Protein AF-B4FHN6-F1 (afdb_monomer)

Structure (mmCIF, N/CA/C/O backbone):
data_AF-B4FHN6-F1
#
_entry.id   AF-B4FHN6-F1
#
loop_
_atom_site.group_PDB
_atom_site.id
_atom_site.type_symbol
_atom_site.label_atom_id
_atom_site.label_alt_id
_atom_site.label_comp_id
_atom_site.label_asym_id
_atom_site.label_entity_id
_atom_site.label_seq_id
_atom_site.pdbx_PDB_ins_code
_atom_site.Cartn_x
_atom_site.Cartn_y
_atom_site.Cartn_z
_atom_site.occupancy
_atom_site.B_iso_or_equiv
_atom_site.auth_seq_id
_atom_site.auth_comp_id
_atom_site.auth_asym_id
_atom_site.auth_atom_id
_atom_site.pdbx_PDB_model_num
ATOM 1 N N . MET A 1 1 ? -21.287 20.450 -13.100 1.00 32.84 1 MET A N 1
ATOM 2 C CA . MET A 1 1 ? -20.877 21.674 -12.382 1.00 32.84 1 MET A CA 1
ATOM 3 C C . MET A 1 1 ? -19.508 21.439 -11.775 1.00 32.84 1 MET A C 1
ATOM 5 O O . MET A 1 1 ? -19.204 20.313 -11.415 1.00 32.84 1 MET A O 1
ATOM 9 N N . ALA A 1 2 ? -18.690 22.483 -11.789 1.00 30.19 2 ALA A N 1
ATOM 10 C CA . ALA A 1 2 ? -17.252 22.486 -11.576 1.00 30.19 2 ALA A CA 1
ATOM 11 C C . ALA A 1 2 ? -16.793 22.116 -10.156 1.00 30.19 2 ALA A C 1
ATOM 13 O O . ALA A 1 2 ? -17.399 22.548 -9.184 1.00 30.19 2 ALA A O 1
ATOM 14 N N . ALA A 1 3 ? -15.642 21.448 -10.079 1.00 34.94 3 ALA A N 1
ATOM 15 C CA . ALA A 1 3 ? -14.578 21.750 -9.122 1.00 34.94 3 ALA A CA 1
ATOM 16 C C . ALA A 1 3 ? -13.271 21.152 -9.669 1.00 34.94 3 ALA A C 1
ATOM 18 O O . ALA A 1 3 ? -12.817 20.097 -9.243 1.00 34.94 3 ALA A O 1
ATOM 19 N N . GLY A 1 4 ? -12.698 21.803 -10.687 1.00 32.47 4 GLY A N 1
ATOM 20 C CA . GLY A 1 4 ? -11.343 21.488 -11.126 1.00 32.47 4 GLY A CA 1
ATOM 21 C C . GLY A 1 4 ? -10.376 21.824 -9.997 1.00 32.47 4 GLY A C 1
ATOM 22 O O . GLY A 1 4 ? -10.197 22.997 -9.668 1.00 32.47 4 GLY A O 1
ATOM 23 N N . PHE A 1 5 ? -9.772 20.805 -9.390 1.00 41.78 5 PHE A N 1
ATOM 24 C CA . PHE A 1 5 ? -8.628 20.996 -8.510 1.00 41.78 5 PHE A CA 1
ATOM 25 C C . PHE A 1 5 ? -7.471 21.521 -9.363 1.00 41.78 5 PHE A C 1
ATOM 27 O O . PHE A 1 5 ? -6.938 20.817 -10.221 1.00 41.78 5 PHE A O 1
ATOM 34 N N . GLY A 1 6 ? -7.133 22.796 -9.163 1.00 37.59 6 GLY A N 1
ATOM 35 C CA . GLY A 1 6 ? -5.996 23.444 -9.805 1.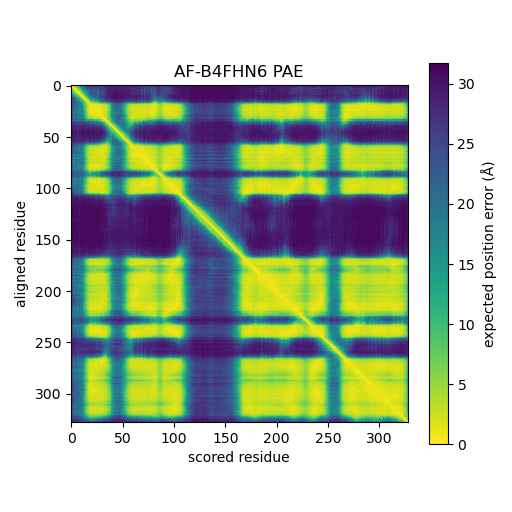00 37.59 6 GLY A CA 1
ATOM 36 C C . GLY A 1 6 ? -4.675 22.701 -9.551 1.00 37.59 6 GLY A C 1
ATOM 37 O O . GLY A 1 6 ? -4.590 21.845 -8.664 1.00 37.59 6 GLY A O 1
ATOM 38 N N . PRO A 1 7 ? -3.624 23.016 -10.325 1.00 36.78 7 PRO A N 1
ATOM 39 C CA . PRO A 1 7 ? -2.344 22.328 -10.231 1.00 36.78 7 PRO A CA 1
ATOM 40 C C . PRO A 1 7 ? -1.776 22.460 -8.811 1.00 36.78 7 PRO A C 1
ATOM 42 O O . PRO A 1 7 ? -1.518 23.562 -8.332 1.00 36.78 7 PRO A O 1
ATOM 45 N N . ARG A 1 8 ? -1.553 21.317 -8.147 1.00 53.47 8 ARG A N 1
ATOM 46 C CA . ARG A 1 8 ? -1.003 21.174 -6.781 1.00 53.47 8 ARG A CA 1
ATOM 47 C C . ARG A 1 8 ? 0.468 21.621 -6.631 1.00 53.47 8 ARG A C 1
ATOM 49 O O . ARG A 1 8 ? 1.145 21.208 -5.697 1.00 53.47 8 ARG A O 1
ATOM 56 N N . PHE A 1 9 ? 0.980 22.469 -7.521 1.00 40.38 9 PHE A N 1
ATOM 57 C CA . PHE A 1 9 ? 2.367 22.933 -7.515 1.00 40.38 9 PHE A CA 1
ATOM 58 C C . PHE A 1 9 ? 2.421 24.463 -7.492 1.00 40.38 9 PHE A C 1
ATOM 60 O O . PHE A 1 9 ? 2.604 25.109 -8.520 1.00 40.38 9 PHE A O 1
ATOM 67 N N . ALA A 1 10 ? 2.278 25.048 -6.301 1.00 37.03 10 ALA A N 1
ATOM 68 C CA . ALA A 1 10 ? 2.748 26.405 -6.048 1.00 37.03 10 ALA A CA 1
ATOM 69 C C . ALA A 1 10 ? 4.264 26.341 -5.799 1.00 37.03 10 ALA A C 1
ATOM 71 O O . ALA A 1 10 ? 4.723 25.808 -4.789 1.00 37.03 10 ALA A O 1
ATOM 72 N N . ALA A 1 11 ? 5.043 26.831 -6.762 1.00 31.75 11 ALA A N 1
ATOM 73 C CA . ALA A 1 11 ? 6.483 27.009 -6.640 1.00 31.75 11 ALA A CA 1
ATOM 74 C C . ALA A 1 11 ? 6.762 28.141 -5.637 1.00 31.75 11 ALA A C 1
ATOM 76 O O . ALA A 1 11 ? 6.565 29.310 -5.957 1.00 31.75 11 ALA A O 1
ATOM 77 N N . GLY A 1 12 ? 7.162 27.795 -4.413 1.00 29.86 12 GLY A N 1
ATOM 78 C CA . GLY A 1 12 ? 7.297 28.781 -3.339 1.00 29.86 12 GLY A CA 1
ATOM 79 C C . GLY A 1 12 ? 8.088 28.313 -2.123 1.00 29.86 12 GLY A C 1
ATOM 80 O O . GLY A 1 12 ? 7.754 28.710 -1.023 1.00 29.86 12 GLY A O 1
ATOM 81 N N . ASP A 1 13 ? 9.068 27.434 -2.309 1.00 31.14 13 ASP A N 1
ATOM 82 C CA . ASP A 1 13 ? 10.276 27.267 -1.484 1.00 31.14 13 ASP A CA 1
ATOM 83 C C . ASP A 1 13 ? 11.090 26.165 -2.170 1.00 31.14 13 ASP A C 1
ATOM 85 O O . ASP A 1 13 ? 10.475 25.254 -2.721 1.00 31.14 13 ASP A O 1
ATOM 89 N N . ALA A 1 14 ? 12.424 26.219 -2.222 1.00 30.75 14 ALA A N 1
ATOM 90 C CA . ALA A 1 14 ? 13.210 25.187 -2.914 1.00 30.75 14 ALA A CA 1
ATOM 91 C C . ALA A 1 14 ? 12.991 23.819 -2.228 1.00 30.75 14 ALA A C 1
ATOM 93 O O . ALA A 1 14 ? 13.610 23.558 -1.193 1.00 30.75 14 ALA A O 1
ATOM 94 N N . PRO A 1 15 ? 12.127 22.920 -2.747 1.00 40.19 15 PRO A N 1
ATOM 95 C CA . PRO A 1 15 ? 11.792 21.716 -2.017 1.00 40.19 15 PRO A CA 1
ATOM 96 C C . PRO A 1 15 ? 12.965 20.758 -2.189 1.00 40.19 15 PRO A C 1
ATOM 98 O O . PRO A 1 15 ? 13.436 20.548 -3.313 1.00 40.19 15 PRO A O 1
ATOM 101 N N . ALA A 1 16 ? 13.452 20.175 -1.088 1.00 52.19 16 ALA A N 1
ATOM 102 C CA . ALA A 1 16 ? 14.382 19.049 -1.135 1.00 52.19 16 ALA A CA 1
ATOM 103 C C . ALA A 1 16 ? 13.943 18.104 -2.265 1.00 52.19 16 ALA A C 1
ATOM 105 O O . ALA A 1 16 ? 12.763 17.758 -2.329 1.00 52.19 16 ALA A O 1
ATOM 106 N N . ARG A 1 17 ? 14.847 17.785 -3.209 1.00 67.88 17 ARG A N 1
ATOM 107 C CA . ARG A 1 17 ? 14.518 17.029 -4.431 1.00 67.88 17 ARG A CA 1
ATOM 108 C C . ARG A 1 17 ? 13.726 15.769 -4.062 1.00 67.88 17 ARG A C 1
ATOM 110 O O . ARG A 1 17 ? 14.334 14.775 -3.680 1.00 67.88 17 ARG A O 1
ATOM 117 N N . ARG A 1 18 ? 12.396 15.815 -4.205 1.00 81.56 18 ARG A N 1
ATOM 118 C CA . ARG A 1 18 ? 11.530 14.661 -3.950 1.00 81.56 18 ARG A CA 1
ATOM 119 C C . ARG A 1 18 ? 11.892 13.547 -4.920 1.00 81.56 18 ARG A C 1
ATOM 121 O O . ARG A 1 18 ? 12.092 13.805 -6.117 1.00 81.56 18 ARG A O 1
ATOM 128 N N . CYS A 1 19 ? 11.988 12.321 -4.428 1.00 89.62 19 CYS A N 1
ATOM 129 C CA . CYS A 1 19 ? 12.155 11.156 -5.289 1.00 89.62 19 CYS A CA 1
ATOM 130 C C . CYS A 1 19 ? 10.810 10.760 -5.919 1.00 89.62 19 CYS A C 1
ATOM 132 O O . CYS A 1 19 ? 9.744 11.234 -5.525 1.00 89.62 19 CYS A O 1
ATOM 134 N N . ASN A 1 20 ? 10.839 9.908 -6.941 1.00 92.44 20 ASN A N 1
ATOM 135 C CA . ASN A 1 20 ? 9.613 9.488 -7.624 1.00 92.44 20 ASN A CA 1
ATOM 136 C C . ASN A 1 20 ? 8.717 8.612 -6.739 1.00 92.44 20 ASN A C 1
ATOM 138 O O . ASN A 1 20 ? 7.501 8.649 -6.897 1.00 92.44 20 ASN A O 1
ATOM 142 N N . LEU A 1 21 ? 9.294 7.894 -5.767 1.00 94.50 21 LEU A N 1
ATOM 143 C CA . LEU A 1 21 ? 8.512 7.189 -4.754 1.00 94.50 21 LEU A CA 1
ATOM 144 C C . LEU A 1 21 ? 7.698 8.153 -3.873 1.00 94.50 21 LEU A C 1
ATOM 146 O O . LEU A 1 21 ? 6.518 7.916 -3.654 1.00 94.50 21 LEU A O 1
ATOM 150 N N . GLU A 1 22 ? 8.286 9.252 -3.399 1.00 93.94 22 GLU A N 1
ATOM 151 C CA . GLU A 1 22 ? 7.560 10.247 -2.592 1.00 93.94 22 GLU A CA 1
ATOM 152 C C . GLU A 1 22 ? 6.452 10.930 -3.395 1.00 93.94 22 GLU A C 1
ATOM 154 O O . GLU A 1 22 ? 5.346 11.091 -2.885 1.00 93.94 22 GLU A O 1
ATOM 159 N N . ARG A 1 23 ? 6.718 11.268 -4.668 1.00 94.00 23 ARG A N 1
ATOM 160 C CA . ARG A 1 23 ? 5.688 11.807 -5.575 1.00 94.00 23 ARG A CA 1
ATOM 161 C C . ARG A 1 23 ? 4.528 10.832 -5.760 1.00 94.00 23 ARG A C 1
ATOM 163 O O . ARG A 1 23 ? 3.382 11.262 -5.809 1.00 94.00 23 ARG A O 1
ATOM 170 N N . PHE A 1 24 ? 4.821 9.534 -5.850 1.00 96.31 24 PHE A N 1
ATOM 171 C CA . PHE A 1 24 ? 3.797 8.494 -5.896 1.00 96.31 24 PHE A CA 1
ATOM 172 C C . PHE A 1 24 ? 2.978 8.458 -4.608 1.00 96.31 24 PHE A C 1
ATOM 174 O O . PHE A 1 24 ? 1.766 8.608 -4.683 1.00 96.31 24 PHE A O 1
ATOM 181 N N . LEU A 1 25 ? 3.627 8.352 -3.443 1.00 96.94 25 LEU A N 1
ATOM 182 C CA . LEU A 1 25 ? 2.940 8.289 -2.149 1.00 96.94 25 LEU A CA 1
ATOM 183 C C . LEU A 1 25 ? 2.037 9.506 -1.919 1.00 96.94 25 LEU A C 1
ATOM 185 O O . LEU A 1 25 ? 0.912 9.353 -1.452 1.00 96.94 25 LEU A O 1
ATOM 189 N N . GLU A 1 26 ? 2.501 10.703 -2.271 1.00 95.31 26 GLU A N 1
ATOM 190 C CA . GLU A 1 26 ? 1.713 11.934 -2.187 1.00 95.31 26 GLU A CA 1
ATOM 191 C C . GLU A 1 26 ? 0.516 11.921 -3.145 1.00 95.31 26 GLU A C 1
ATOM 193 O O . GLU A 1 26 ? -0.602 12.231 -2.737 1.00 95.31 26 GLU A O 1
ATOM 198 N N . ALA A 1 27 ? 0.727 11.531 -4.406 1.00 95.94 27 ALA A N 1
ATOM 199 C CA . ALA A 1 27 ? -0.331 11.486 -5.411 1.00 95.94 27 ALA A CA 1
ATOM 200 C C . ALA A 1 27 ? -1.410 10.438 -5.093 1.00 95.94 27 ALA A C 1
ATOM 202 O O . ALA A 1 27 ? -2.580 10.660 -5.397 1.00 95.94 27 ALA A O 1
ATOM 203 N N . THR A 1 28 ? -1.034 9.317 -4.472 1.00 96.81 28 THR A N 1
ATOM 204 C CA . THR A 1 28 ? -1.941 8.208 -4.141 1.00 96.81 28 THR A CA 1
ATOM 205 C C . THR A 1 28 ? -2.478 8.250 -2.711 1.00 96.81 28 THR A C 1
ATOM 207 O O . THR A 1 28 ? -3.161 7.313 -2.303 1.00 96.81 28 THR A O 1
ATOM 210 N N . THR A 1 29 ? -2.169 9.284 -1.922 1.00 97.25 29 THR A N 1
ATOM 211 C CA . THR A 1 29 ? -2.713 9.424 -0.563 1.00 97.25 29 THR A CA 1
ATOM 212 C C . THR A 1 29 ? -4.184 9.846 -0.634 1.00 97.25 29 THR A C 1
ATOM 214 O O . THR A 1 29 ? -4.469 10.919 -1.172 1.00 97.25 29 THR A O 1
ATOM 217 N N . PRO A 1 30 ? -5.125 9.055 -0.082 1.00 95.62 30 PRO A N 1
ATOM 218 C CA . PRO A 1 30 ? -6.530 9.437 -0.037 1.00 95.62 30 PRO A CA 1
ATOM 219 C C . PRO A 1 30 ? -6.734 10.680 0.827 1.00 95.62 30 PRO A C 1
ATOM 221 O O . PRO A 1 30 ? -6.098 10.838 1.875 1.00 95.62 30 PRO A O 1
ATOM 224 N N . VAL A 1 31 ? -7.645 11.542 0.384 1.00 94.56 31 VAL A N 1
ATOM 225 C CA . VAL A 1 31 ? -8.025 12.770 1.082 1.00 94.56 31 VAL A CA 1
ATOM 226 C C . VAL A 1 31 ? -9.536 12.781 1.234 1.00 94.56 31 VAL A C 1
ATOM 228 O O . VAL A 1 31 ? -10.258 12.670 0.245 1.00 94.56 31 VAL A O 1
ATOM 231 N N . VAL A 1 32 ? -10.005 12.911 2.471 1.00 94.12 32 VAL A N 1
ATOM 232 C CA . VAL A 1 32 ? -11.428 12.830 2.820 1.00 94.12 32 VAL A CA 1
ATOM 233 C C . VAL A 1 32 ? -11.866 14.050 3.613 1.00 94.12 32 VAL A C 1
ATOM 235 O O . VAL A 1 32 ? -11.076 14.649 4.344 1.00 94.12 32 VAL A O 1
ATOM 238 N N . ALA A 1 33 ? -13.134 14.428 3.482 1.00 89.12 33 ALA A N 1
ATOM 239 C CA . ALA A 1 33 ? -13.732 15.407 4.377 1.00 89.12 33 ALA A CA 1
ATOM 240 C C . ALA A 1 33 ? -13.805 14.817 5.792 1.00 89.12 33 ALA A C 1
ATOM 242 O O . ALA A 1 33 ? -14.237 13.681 5.973 1.00 89.12 33 ALA A O 1
ATOM 243 N N . SER A 1 34 ? -13.377 15.582 6.794 1.00 87.19 34 SER A N 1
ATOM 244 C CA . SER A 1 34 ? -13.527 15.200 8.195 1.00 87.19 34 SER A CA 1
ATOM 245 C C . SER A 1 34 ? -14.669 15.962 8.851 1.00 87.19 34 SER A C 1
ATOM 247 O O . SER A 1 34 ? -14.878 17.153 8.609 1.00 87.19 34 SER A O 1
ATOM 249 N N . SER A 1 35 ? -15.397 15.239 9.691 1.00 84.62 35 SER A N 1
ATOM 250 C CA . SER A 1 35 ? -16.436 15.740 10.577 1.00 84.62 35 SER A CA 1
ATOM 251 C C . SER A 1 35 ? -15.976 15.623 12.028 1.00 84.62 35 SER A C 1
ATOM 253 O O . SER A 1 35 ? -15.135 14.798 12.378 1.00 84.62 35 SER A O 1
ATOM 255 N N . SER A 1 36 ? -16.539 16.460 12.887 1.00 75.69 36 SER A N 1
ATOM 256 C CA . SER A 1 36 ? -16.252 16.503 14.321 1.00 75.69 36 SER A CA 1
ATOM 257 C C . SER A 1 36 ? -1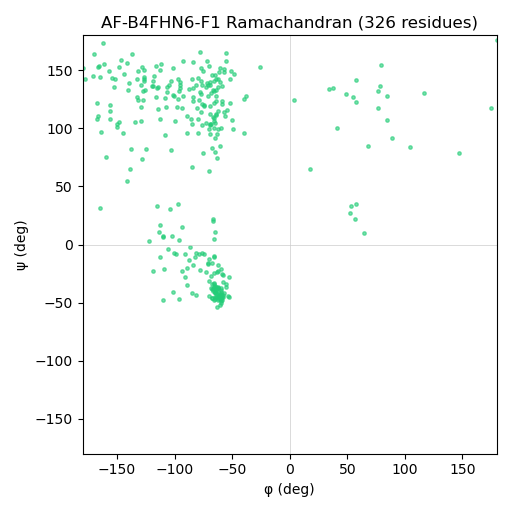7.321 15.710 15.083 1.00 75.69 36 SER A C 1
ATOM 259 O O . SER A 1 36 ? -18.509 15.977 14.912 1.00 75.69 36 SER A O 1
ATOM 261 N N . CYS A 1 37 ? -16.934 14.724 15.903 1.00 57.53 37 CYS A N 1
ATOM 262 C CA . CYS A 1 37 ? -17.871 14.005 16.772 1.00 57.53 37 CYS A CA 1
ATOM 263 C C . CYS A 1 37 ? -18.053 14.764 18.094 1.00 57.53 37 CYS A C 1
ATOM 265 O O . CYS A 1 37 ? -17.161 14.746 18.935 1.00 57.53 37 CYS A O 1
ATOM 267 N N . SER A 1 38 ? -19.206 15.401 18.317 1.00 49.75 38 SER A N 1
ATOM 268 C CA . SER A 1 38 ? -19.523 15.950 19.644 1.00 49.75 38 SER A CA 1
ATOM 269 C C . SER A 1 38 ? -19.740 14.805 20.639 1.00 49.75 38 SER A C 1
ATOM 271 O O . SER A 1 38 ? -20.518 13.889 20.371 1.00 49.75 38 SER A O 1
ATOM 273 N N . SER A 1 39 ? -19.087 14.865 21.801 1.00 48.91 39 SER A N 1
ATOM 274 C CA . SER A 1 39 ? -19.121 13.831 22.851 1.00 48.91 39 SER A CA 1
ATOM 275 C C . SER A 1 39 ? -20.492 13.614 23.521 1.00 48.91 39 SER A C 1
ATOM 277 O O . SER A 1 39 ? -20.577 12.905 24.519 1.00 48.91 39 SER A O 1
ATOM 279 N N . LYS A 1 40 ? -21.589 14.184 23.004 1.00 45.78 40 LYS A N 1
ATOM 280 C CA . LYS A 1 40 ? -22.931 14.050 23.600 1.00 45.78 40 LYS A CA 1
ATOM 281 C C . LYS A 1 40 ? -23.679 12.756 23.242 1.00 45.78 40 LYS A C 1
ATOM 283 O O . LYS A 1 40 ? -24.673 12.463 23.895 1.00 45.78 40 LYS A O 1
ATOM 288 N N . GLU A 1 41 ? -23.202 11.954 22.285 1.00 46.62 41 GLU A N 1
ATOM 289 C CA . GLU A 1 41 ? -23.880 10.712 21.842 1.00 46.62 41 GLU A CA 1
ATOM 290 C C . GLU A 1 41 ? -23.170 9.397 22.226 1.00 46.62 41 GLU A C 1
ATOM 292 O O . GLU A 1 41 ? -23.601 8.306 21.848 1.00 46.62 41 GLU A O 1
ATOM 297 N N . THR A 1 42 ? -22.102 9.458 23.023 1.00 42.62 42 THR A N 1
ATOM 298 C CA . THR A 1 42 ? -21.380 8.269 23.504 1.00 42.62 42 THR A CA 1
ATOM 299 C C . THR A 1 42 ? -21.214 8.312 25.016 1.00 42.62 42 THR A C 1
ATOM 301 O O . THR A 1 42 ? -20.123 8.543 25.523 1.00 42.62 42 THR A O 1
ATOM 304 N N . ALA A 1 43 ? -22.301 8.076 25.754 1.00 39.38 43 ALA A N 1
ATOM 305 C CA . ALA A 1 43 ? -22.231 7.936 27.210 1.00 39.38 43 ALA A CA 1
ATOM 306 C C . ALA A 1 43 ? -21.530 6.638 27.663 1.00 39.38 43 ALA A C 1
ATOM 308 O O . ALA A 1 43 ? -21.180 6.514 28.832 1.00 39.38 43 ALA A O 1
ATOM 309 N N . ASN A 1 44 ? -21.291 5.668 26.771 1.00 39.84 44 ASN A N 1
ATOM 310 C CA . ASN A 1 44 ? -20.878 4.330 27.187 1.00 39.84 44 ASN A CA 1
ATOM 311 C C . ASN A 1 44 ? -19.707 3.809 26.336 1.00 39.84 44 ASN A C 1
ATOM 313 O O . ASN A 1 44 ? -19.907 3.369 25.205 1.00 39.84 44 ASN A O 1
ATOM 317 N N . GLY A 1 45 ? -18.507 3.801 26.926 1.00 34.22 45 GLY A N 1
ATOM 318 C CA . GLY A 1 45 ? -17.410 2.911 26.537 1.00 34.22 45 GLY A CA 1
ATOM 319 C C . GLY A 1 45 ? -16.277 3.549 25.736 1.00 34.22 45 GLY A C 1
ATOM 320 O O . GLY A 1 45 ? -16.249 3.420 24.521 1.00 34.22 45 GLY A O 1
ATOM 321 N N . TRP A 1 46 ? -15.319 4.165 26.437 1.00 40.97 46 TRP A N 1
ATOM 322 C CA . TRP A 1 46 ? -13.885 3.818 26.465 1.00 40.97 46 TRP A CA 1
ATOM 323 C C . TRP A 1 46 ? -13.212 4.638 27.576 1.00 40.97 46 TRP A C 1
ATOM 325 O O . TRP A 1 46 ? -13.651 5.736 27.901 1.00 40.97 46 TRP A O 1
ATOM 335 N N . GLY A 1 47 ? -12.227 4.037 28.240 1.00 39.12 47 GLY A N 1
ATOM 336 C CA . GLY A 1 47 ? -11.790 4.375 29.593 1.00 39.12 47 GLY A CA 1
ATOM 337 C C . GLY A 1 47 ? -11.468 5.846 29.871 1.00 39.12 47 GLY A C 1
ATOM 338 O O . GLY A 1 47 ? -10.858 6.556 29.077 1.00 39.12 47 GLY A O 1
ATOM 339 N N . GLN A 1 48 ? -11.853 6.233 31.084 1.00 33.12 48 GLN A N 1
ATOM 340 C CA . GLN A 1 48 ? -11.538 7.450 31.816 1.00 33.12 48 GLN A CA 1
ATOM 341 C C . GLN A 1 48 ? -10.073 7.888 31.635 1.00 33.12 48 GLN A C 1
ATOM 343 O O . GLN A 1 48 ? -9.179 7.454 32.359 1.00 33.12 48 GLN A O 1
ATOM 348 N N . ARG A 1 49 ? -9.825 8.800 30.690 1.00 40.59 49 ARG A N 1
ATOM 349 C CA . ARG A 1 49 ? -8.702 9.733 30.797 1.00 40.59 49 ARG A CA 1
ATOM 350 C C . ARG A 1 49 ? -9.180 10.918 31.624 1.00 40.59 49 ARG A C 1
ATOM 352 O O . ARG A 1 49 ? -9.927 11.758 31.138 1.00 40.59 49 ARG A O 1
ATOM 359 N N . GLN A 1 50 ? -8.757 10.957 32.886 1.00 33.81 50 GLN A N 1
ATOM 360 C CA . GLN A 1 50 ? -8.713 12.193 33.662 1.00 33.81 50 GLN A CA 1
ATOM 361 C C . GLN A 1 50 ? -7.721 13.143 32.982 1.00 33.81 50 GLN A C 1
ATOM 363 O O . GLN A 1 50 ? -6.513 13.051 33.180 1.00 33.81 50 GLN A O 1
ATOM 368 N N . SER A 1 51 ? -8.246 14.018 32.136 1.00 41.78 51 SER A N 1
ATOM 369 C CA . SER A 1 51 ? -7.639 15.300 31.794 1.00 41.78 51 SER A CA 1
ATOM 370 C C . SER A 1 51 ? -8.785 16.248 31.459 1.00 41.78 51 SER A C 1
ATOM 372 O O . SER A 1 51 ? -9.409 16.116 30.406 1.00 41.78 51 SER A O 1
ATOM 374 N N . ASP A 1 52 ? -9.089 17.142 32.398 1.00 37.03 52 ASP A N 1
ATOM 375 C CA . ASP A 1 52 ? -10.091 18.205 32.300 1.00 37.03 52 ASP A CA 1
ATOM 376 C C . ASP A 1 52 ? -9.647 19.304 31.314 1.00 37.03 52 ASP A C 1
ATOM 378 O O . ASP A 1 52 ? -9.451 20.452 31.698 1.00 37.03 52 ASP A O 1
ATOM 382 N N . ASP A 1 53 ? -9.498 18.962 30.031 1.00 38.47 53 ASP A N 1
ATOM 383 C CA . ASP A 1 53 ? -9.209 19.917 28.960 1.00 38.47 53 ASP A CA 1
ATOM 384 C C . ASP A 1 53 ? -10.197 19.742 27.791 1.00 38.47 53 ASP A C 1
ATOM 386 O O . ASP A 1 53 ? -10.145 18.777 27.031 1.00 38.47 53 ASP A O 1
ATOM 390 N N . ALA A 1 54 ? -11.113 20.714 27.697 1.00 41.06 54 ALA A N 1
ATOM 391 C CA . ALA A 1 54 ? -11.876 21.174 26.531 1.00 41.06 54 ALA A CA 1
ATOM 392 C C . ALA A 1 54 ? -12.441 20.120 25.550 1.00 41.06 54 ALA A C 1
ATOM 394 O O . ALA A 1 54 ? -11.742 19.692 24.640 1.00 41.06 54 ALA A O 1
ATOM 395 N N . ASP A 1 55 ? -13.746 19.818 25.676 1.00 45.06 55 ASP A N 1
ATOM 396 C CA . ASP A 1 55 ? -14.685 19.327 24.633 1.00 45.06 55 ASP A CA 1
ATOM 397 C C . ASP A 1 55 ? -14.017 18.748 23.361 1.00 45.06 55 ASP A C 1
ATOM 399 O O . ASP A 1 55 ? -14.062 19.315 22.266 1.00 45.06 55 ASP A O 1
ATOM 403 N N . GLY A 1 56 ? -13.301 17.634 23.536 1.00 52.81 56 GLY A N 1
ATOM 404 C CA . GLY A 1 56 ? -12.346 17.112 22.562 1.00 52.81 56 GLY A CA 1
ATOM 405 C C . GLY A 1 56 ? -13.001 16.255 21.488 1.00 52.81 56 GLY A C 1
ATOM 406 O O . GLY A 1 56 ? -12.766 15.048 21.425 1.00 52.81 56 GLY A O 1
ATOM 407 N N . SER A 1 57 ? -13.825 16.863 20.636 1.00 64.31 57 SER A N 1
ATOM 408 C CA . SER A 1 57 ? -14.367 16.200 19.450 1.00 64.31 57 SER A CA 1
ATOM 409 C C . SER A 1 57 ? -13.226 15.740 18.532 1.00 64.31 57 SER A C 1
ATOM 411 O O . SER A 1 57 ? -12.704 16.527 17.737 1.00 64.31 57 SER A O 1
ATOM 413 N N . SER A 1 58 ? -12.872 14.457 18.581 1.00 74.31 58 SER A N 1
ATOM 414 C CA . SER A 1 58 ? -11.887 13.892 17.656 1.00 74.31 58 SER A CA 1
ATOM 415 C C . SER A 1 58 ? -12.445 13.896 16.227 1.00 74.31 58 SER A C 1
ATOM 417 O O . SER A 1 58 ? -13.597 13.496 16.022 1.00 74.31 58 SER A O 1
ATOM 419 N N . PRO A 1 59 ? -11.668 14.353 15.228 1.00 88.62 59 PRO A N 1
ATOM 420 C CA . PRO A 1 59 ? -12.114 14.333 13.846 1.00 88.62 59 PRO A CA 1
ATOM 421 C C . PRO A 1 59 ? -12.268 12.886 13.365 1.00 88.62 59 PRO A C 1
ATOM 423 O O . PRO A 1 59 ? -11.460 12.004 13.676 1.00 88.62 59 PRO A O 1
ATOM 426 N N . PHE A 1 60 ? -13.308 12.644 12.580 1.00 92.75 60 PHE A N 1
ATOM 427 C CA . PHE A 1 60 ? -13.589 11.360 11.956 1.00 92.75 60 PHE A CA 1
ATOM 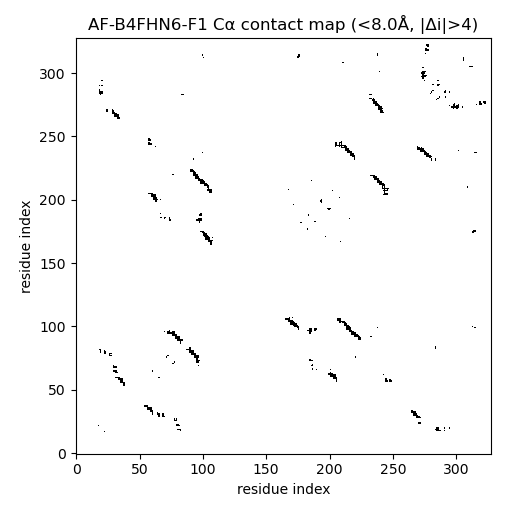428 C C . PHE A 1 60 ? -14.034 11.556 10.507 1.00 92.75 60 PHE A C 1
ATOM 430 O O . PHE A 1 60 ? -14.407 12.655 10.104 1.00 92.75 60 PHE A O 1
ATOM 437 N N . PHE A 1 61 ? -14.015 10.486 9.726 1.00 94.25 61 PHE A N 1
ATOM 438 C CA . PHE A 1 61 ? -14.647 10.418 8.408 1.00 94.25 61 PHE A CA 1
ATOM 439 C C . PHE A 1 61 ? -15.542 9.179 8.348 1.00 94.25 61 PHE A C 1
ATOM 441 O O . PHE A 1 61 ? -15.296 8.201 9.064 1.00 94.25 61 PHE A O 1
ATOM 448 N N . ALA A 1 62 ? -16.593 9.207 7.528 1.00 94.75 62 ALA A N 1
ATOM 449 C CA . ALA A 1 62 ? -17.326 7.987 7.211 1.00 94.75 62 ALA A CA 1
ATOM 450 C C . ALA A 1 62 ? -16.552 7.203 6.147 1.00 94.75 62 ALA A C 1
ATOM 452 O O . ALA A 1 62 ? -15.973 7.787 5.230 1.00 94.75 62 ALA A O 1
ATOM 453 N N . LEU A 1 63 ? -16.559 5.871 6.226 1.00 96.56 63 LEU A N 1
ATOM 454 C CA . LEU A 1 63 ? -15.933 5.040 5.196 1.00 96.56 63 LEU A CA 1
ATOM 455 C C . LEU A 1 63 ? -16.528 5.317 3.802 1.00 96.56 63 LEU A C 1
ATOM 457 O O . LEU A 1 63 ? -15.793 5.303 2.821 1.00 96.56 63 LEU A O 1
ATOM 461 N N . GLY A 1 64 ? -17.818 5.662 3.711 1.00 96.38 64 GLY A N 1
ATOM 462 C CA . GLY A 1 64 ? -18.450 6.116 2.468 1.00 96.38 64 GLY A CA 1
ATOM 463 C C . GLY A 1 64 ? -17.724 7.289 1.802 1.00 96.38 64 GLY A C 1
ATOM 464 O O . GLY A 1 64 ? -17.462 7.229 0.602 1.00 96.38 64 GLY A O 1
ATOM 465 N N . ASP A 1 65 ? -17.316 8.297 2.578 1.00 95.38 65 ASP A N 1
ATOM 466 C CA . ASP A 1 65 ? -16.575 9.461 2.070 1.00 95.38 65 ASP A CA 1
ATOM 467 C C . ASP A 1 65 ? -15.190 9.058 1.537 1.00 95.38 65 ASP A C 1
ATOM 469 O O . ASP A 1 65 ? -14.710 9.592 0.534 1.00 95.38 65 ASP A O 1
ATOM 473 N N . LEU A 1 66 ? -14.551 8.072 2.179 1.00 97.06 66 LEU A N 1
ATOM 474 C CA . LEU A 1 66 ? -13.297 7.496 1.695 1.00 97.06 66 LEU A CA 1
ATOM 475 C C . LEU A 1 66 ? -13.485 6.803 0.347 1.00 97.06 66 LEU A C 1
ATOM 477 O O . LEU A 1 66 ? -12.689 7.022 -0.565 1.00 97.06 66 LEU A O 1
ATOM 481 N N . TRP A 1 67 ? -14.534 6.004 0.183 1.00 97.31 67 TRP A N 1
ATOM 482 C CA . TRP A 1 67 ? -14.813 5.331 -1.088 1.00 97.31 67 TRP A CA 1
ATOM 483 C C . TRP A 1 67 ? -15.153 6.319 -2.198 1.00 97.31 67 TRP A C 1
ATOM 485 O O . TRP A 1 67 ? -14.713 6.145 -3.335 1.00 97.31 67 TRP A O 1
ATOM 495 N N . ASP A 1 68 ? -15.858 7.394 -1.857 1.00 95.69 68 ASP A N 1
ATOM 496 C CA . ASP A 1 68 ? -16.153 8.482 -2.779 1.00 95.69 68 ASP A CA 1
ATOM 497 C C . ASP A 1 68 ? -14.878 9.176 -3.272 1.00 95.69 68 ASP A C 1
ATOM 499 O O . ASP A 1 68 ? -14.779 9.478 -4.464 1.00 95.69 68 ASP A O 1
ATOM 503 N N . SER A 1 69 ? -13.858 9.317 -2.415 1.00 94.81 69 SER A N 1
ATOM 504 C CA . SER A 1 69 ? -12.547 9.856 -2.813 1.00 94.81 69 SER A CA 1
ATOM 505 C C . SER A 1 69 ? -11.824 9.004 -3.869 1.00 94.81 69 SER A C 1
ATOM 507 O O . SER A 1 69 ? -11.005 9.525 -4.626 1.00 94.81 69 SER A O 1
ATOM 509 N N . PHE A 1 70 ? -12.152 7.710 -3.976 1.00 97.31 70 PHE A N 1
ATOM 510 C CA . PHE A 1 70 ? -11.572 6.813 -4.975 1.00 97.31 70 PHE A CA 1
ATOM 511 C C . PHE A 1 70 ? -12.353 6.744 -6.294 1.00 97.31 70 PHE A C 1
ATOM 513 O O . PHE A 1 70 ? -11.860 6.138 -7.247 1.00 97.31 70 PHE A O 1
ATOM 520 N N . LYS A 1 71 ? -13.552 7.336 -6.396 1.00 96.88 71 LYS A N 1
ATOM 521 C CA . LYS A 1 71 ? -14.389 7.236 -7.609 1.00 96.88 71 LYS A CA 1
ATOM 522 C C . LYS A 1 71 ? -13.687 7.789 -8.848 1.00 96.88 71 LYS A C 1
ATOM 524 O O . LYS A 1 71 ? -13.630 7.117 -9.874 1.00 96.88 71 LYS A O 1
ATOM 529 N N . GLU A 1 72 ? -13.121 8.991 -8.749 1.00 95.94 72 GLU A N 1
ATOM 530 C CA . GLU A 1 72 ? -12.465 9.653 -9.883 1.00 95.94 72 GLU A CA 1
ATOM 531 C C . GLU A 1 72 ? -11.215 8.890 -10.339 1.00 95.94 72 GLU A C 1
ATOM 533 O O . GLU A 1 72 ? -11.065 8.593 -11.525 1.00 95.94 72 GLU A O 1
ATOM 538 N N . CYS A 1 73 ? -10.338 8.505 -9.406 1.00 95.19 73 CYS A N 1
ATOM 539 C CA . CYS A 1 73 ? -9.115 7.784 -9.753 1.00 95.19 73 CYS A CA 1
ATOM 540 C C . CYS A 1 73 ? -9.363 6.327 -10.161 1.00 95.19 73 CYS A C 1
ATOM 542 O O . CYS A 1 73 ? -8.566 5.779 -10.917 1.00 95.19 73 CYS A O 1
ATOM 544 N N . SER A 1 74 ? -10.471 5.711 -9.742 1.00 97.06 74 SER A N 1
ATOM 545 C CA . SER A 1 74 ? -10.903 4.410 -10.272 1.00 97.06 74 SER A CA 1
ATOM 546 C C . SER A 1 74 ? -11.339 4.510 -11.737 1.00 97.06 74 SER A C 1
ATOM 548 O O . SER A 1 74 ? -11.089 3.586 -12.503 1.00 97.06 74 SER A O 1
ATOM 550 N N . ALA A 1 75 ? -11.935 5.638 -12.147 1.00 95.94 75 ALA A N 1
ATOM 551 C CA . ALA A 1 75 ? -12.394 5.854 -13.520 1.00 95.94 75 ALA A CA 1
ATOM 552 C C . ALA A 1 75 ? -11.272 6.294 -14.480 1.00 95.94 75 ALA A C 1
ATOM 554 O O . ALA A 1 75 ? -11.192 5.796 -15.602 1.00 95.94 75 ALA A O 1
ATOM 555 N N . TYR A 1 76 ? -10.409 7.225 -14.057 1.00 94.25 76 TYR A N 1
ATOM 556 C CA . TYR A 1 76 ? -9.410 7.862 -14.935 1.00 94.25 76 TYR A CA 1
ATOM 557 C C . TYR A 1 76 ? -7.953 7.516 -14.597 1.00 94.25 76 TYR A C 1
ATOM 559 O O . TYR A 1 76 ? -7.043 7.825 -15.368 1.00 94.25 76 TYR A O 1
ATOM 567 N N . GLY A 1 77 ? -7.710 6.874 -13.454 1.00 96.00 77 GLY A N 1
ATOM 568 C CA . GLY A 1 77 ? -6.378 6.697 -12.888 1.00 96.00 77 GLY A CA 1
ATOM 569 C C . GLY A 1 77 ? -5.861 7.941 -12.155 1.00 96.00 77 GLY A C 1
ATOM 570 O O . GLY A 1 77 ? -6.224 9.080 -12.444 1.00 96.00 77 GLY A O 1
ATOM 571 N N . THR A 1 78 ? -4.963 7.723 -11.200 1.00 96.56 78 THR A N 1
ATOM 572 C CA . THR A 1 78 ? -4.223 8.767 -10.488 1.00 96.56 78 THR A CA 1
ATOM 573 C C . THR A 1 78 ? -3.005 9.190 -11.294 1.00 96.56 78 THR A C 1
ATOM 575 O O . THR A 1 78 ? -2.136 8.369 -11.596 1.00 96.56 78 THR A O 1
ATOM 578 N N . ALA A 1 79 ? -2.913 10.483 -11.596 1.00 95.69 79 ALA A N 1
ATOM 579 C CA . ALA A 1 79 ? -1.753 11.088 -12.234 1.00 95.69 79 ALA A CA 1
ATOM 580 C C . ALA A 1 79 ? -0.583 11.218 -11.246 1.00 95.69 79 ALA A C 1
ATOM 582 O O . ALA A 1 79 ? -0.672 11.935 -10.249 1.00 95.69 79 ALA A O 1
ATOM 583 N N . VAL A 1 80 ? 0.539 10.573 -11.555 1.00 94.69 80 VAL A N 1
ATOM 584 C CA . VAL A 1 80 ? 1.776 10.655 -10.775 1.00 94.69 80 VAL A CA 1
ATOM 585 C C . VAL A 1 80 ? 2.837 11.368 -11.611 1.00 94.69 80 VAL A C 1
ATOM 587 O O . VAL A 1 80 ? 3.343 10.788 -12.576 1.00 94.69 80 VAL A O 1
ATOM 590 N N . PRO A 1 81 ? 3.197 12.620 -11.284 1.00 91.88 81 PRO A N 1
ATOM 591 C CA . PRO A 1 81 ? 4.277 13.313 -11.969 1.00 91.88 81 PRO A CA 1
ATOM 592 C C . PRO A 1 81 ? 5.615 12.685 -11.571 1.00 91.88 81 PRO A C 1
ATOM 594 O O . PRO A 1 81 ? 5.924 12.545 -10.391 1.00 91.88 81 PRO A O 1
ATOM 597 N N . LEU A 1 82 ? 6.423 12.311 -12.553 1.00 89.50 82 LEU A N 1
ATOM 598 C CA . LEU A 1 82 ? 7.723 11.677 -12.384 1.00 89.50 82 LEU A CA 1
ATOM 599 C C . LEU A 1 82 ? 8.811 12.563 -12.987 1.00 89.50 82 LEU A C 1
ATOM 601 O O . LEU A 1 82 ? 8.686 13.069 -14.102 1.00 89.50 82 LEU A O 1
ATOM 605 N N . ALA A 1 83 ? 9.912 12.704 -12.256 1.00 86.06 83 ALA A N 1
ATOM 606 C CA . ALA A 1 83 ? 11.124 13.350 -12.739 1.00 86.06 83 ALA A CA 1
ATOM 607 C C . ALA A 1 83 ? 12.105 12.273 -13.204 1.00 86.06 83 ALA A C 1
ATOM 609 O O . ALA A 1 83 ? 12.525 11.429 -12.409 1.00 86.06 83 ALA A O 1
ATOM 610 N N . LEU A 1 84 ? 12.473 12.285 -14.483 1.00 80.56 84 LEU A N 1
ATOM 611 C CA . LEU A 1 84 ? 13.340 11.269 -15.078 1.00 80.56 84 LEU A CA 1
ATOM 612 C C . LEU A 1 84 ? 14.607 11.914 -15.624 1.00 80.56 84 LEU A C 1
ATOM 614 O O . LEU A 1 84 ? 14.557 12.961 -16.262 1.00 80.56 84 LEU A O 1
ATOM 618 N N . ASN A 1 85 ? 15.750 11.273 -15.373 1.00 68.25 85 ASN A N 1
ATOM 619 C CA . ASN A 1 85 ? 17.047 11.610 -15.971 1.00 68.25 85 ASN A CA 1
ATOM 620 C C . ASN A 1 85 ? 17.478 13.084 -15.839 1.00 68.25 85 ASN A C 1
ATOM 622 O O . ASN A 1 85 ? 18.215 13.587 -16.680 1.00 68.25 85 ASN A O 1
ATOM 626 N N . GLY A 1 86 ? 17.017 13.795 -14.803 1.00 60.25 86 GLY A N 1
ATOM 627 C CA . GLY A 1 86 ? 17.323 15.219 -14.619 1.00 60.25 86 GLY A CA 1
ATOM 628 C C . GLY A 1 86 ? 16.765 16.139 -15.713 1.00 60.25 86 GLY A C 1
ATOM 629 O O . GLY A 1 86 ? 17.132 17.311 -15.743 1.00 60.25 86 GLY A O 1
ATOM 630 N N . CYS A 1 87 ? 15.899 15.630 -16.592 1.00 55.38 87 CYS A N 1
ATOM 631 C CA . CYS A 1 87 ? 15.227 16.414 -17.617 1.00 55.38 87 CYS A CA 1
ATOM 632 C C . CYS A 1 87 ? 14.090 17.226 -16.978 1.00 55.38 87 CYS A C 1
ATOM 634 O O . CYS A 1 87 ? 13.371 16.718 -16.114 1.00 55.38 87 CYS A O 1
ATOM 636 N N . SER A 1 88 ? 13.955 18.491 -17.384 1.00 56.69 88 SER A N 1
ATOM 637 C CA . SER A 1 88 ? 12.879 19.390 -16.944 1.00 56.69 88 SER A CA 1
ATOM 638 C C . SER A 1 88 ? 11.500 18.939 -17.420 1.00 56.69 88 SER A C 1
ATOM 640 O O . SER A 1 88 ? 10.503 19.260 -16.775 1.00 56.69 88 SER A O 1
ATOM 642 N N . ASP A 1 89 ? 11.445 18.175 -18.511 1.00 63.88 89 ASP A N 1
ATOM 643 C CA . ASP A 1 89 ? 10.197 17.645 -19.045 1.00 63.88 89 ASP A CA 1
ATOM 644 C C . ASP A 1 89 ? 9.785 16.415 -18.232 1.00 63.88 89 ASP A C 1
ATOM 646 O O . ASP A 1 89 ? 10.270 15.296 -18.421 1.00 63.88 89 ASP A O 1
ATOM 650 N N . GLY A 1 90 ? 8.913 16.659 -17.252 1.00 78.81 90 GLY A N 1
ATOM 651 C CA . GLY A 1 90 ? 8.334 15.625 -16.405 1.00 78.81 90 GLY A CA 1
ATOM 652 C C . GLY A 1 90 ? 7.452 14.661 -17.199 1.00 78.81 90 GLY A C 1
ATOM 653 O O . GLY A 1 90 ? 6.755 15.049 -18.134 1.00 78.81 90 GLY A O 1
ATOM 654 N N . VAL A 1 91 ? 7.455 13.392 -16.795 1.00 87.19 91 VAL A N 1
ATOM 655 C CA . VAL A 1 91 ? 6.535 12.373 -17.317 1.00 87.19 91 VAL A CA 1
ATOM 656 C C . VAL A 1 91 ? 5.424 12.175 -16.305 1.00 87.19 91 VAL A C 1
ATOM 658 O O . VAL A 1 91 ? 5.703 11.906 -15.144 1.00 87.19 91 VAL A O 1
ATOM 661 N N . VAL A 1 92 ? 4.167 12.244 -16.721 1.00 91.12 92 VAL A N 1
ATOM 662 C CA . VAL A 1 92 ? 3.035 11.871 -15.868 1.00 91.12 92 VAL A CA 1
ATOM 663 C C . VAL A 1 92 ? 2.694 10.410 -16.128 1.00 91.12 92 VAL A C 1
ATOM 665 O O . VAL A 1 92 ? 2.329 10.053 -17.245 1.00 91.12 92 VAL A O 1
ATOM 668 N N . GLN A 1 93 ? 2.822 9.562 -15.110 1.00 92.62 93 GLN A N 1
ATOM 669 C CA . GLN A 1 93 ? 2.417 8.157 -15.144 1.00 92.62 93 GLN A CA 1
ATOM 670 C C . GLN A 1 93 ? 1.064 8.007 -14.450 1.00 92.62 93 GLN A C 1
ATOM 672 O O . GLN A 1 93 ? 0.910 8.429 -13.309 1.00 92.62 93 GLN A O 1
ATOM 677 N N . TYR A 1 94 ? 0.101 7.381 -15.117 1.00 95.31 94 TYR A N 1
ATOM 678 C CA . TYR A 1 94 ? -1.221 7.130 -14.551 1.00 95.31 94 TYR A CA 1
ATOM 679 C C . TYR A 1 94 ? -1.295 5.729 -13.942 1.00 95.31 94 TYR A C 1
ATOM 681 O O . TYR A 1 94 ? -0.804 4.769 -14.549 1.00 95.31 94 TYR A O 1
ATOM 689 N N . TYR A 1 95 ? -1.917 5.627 -12.764 1.00 97.12 95 TYR A N 1
ATOM 690 C CA . TYR A 1 95 ? -2.131 4.387 -12.012 1.00 97.12 95 TYR A CA 1
ATOM 691 C C . TYR A 1 95 ? -3.604 4.176 -11.679 1.00 97.12 95 TYR A C 1
ATOM 693 O O . TYR A 1 95 ? -4.233 5.083 -11.147 1.00 97.12 95 TYR A O 1
ATOM 701 N N . VAL A 1 96 ? -4.137 2.978 -11.904 1.00 96.50 96 VAL A N 1
ATOM 702 C CA . VAL A 1 96 ? -5.505 2.633 -11.473 1.00 96.50 96 VAL A CA 1
ATOM 703 C C . VAL A 1 96 ? -5.458 1.914 -10.123 1.00 96.50 96 VAL A C 1
ATOM 705 O O . VAL A 1 96 ? -4.639 0.997 -9.978 1.00 96.50 96 VAL A O 1
ATOM 708 N N . PRO A 1 97 ? -6.296 2.313 -9.145 1.00 98.06 97 PRO A N 1
ATOM 709 C CA . PRO A 1 97 ? -6.436 1.626 -7.870 1.00 98.06 97 PRO A CA 1
ATOM 710 C C . PRO A 1 97 ? -7.362 0.409 -7.971 1.00 98.06 97 PRO A C 1
ATOM 712 O O . PRO A 1 97 ? -8.464 0.479 -8.514 1.00 98.06 97 PRO A O 1
ATOM 715 N N . TYR A 1 98 ? -6.947 -0.682 -7.339 1.00 98.12 98 TYR A N 1
ATOM 716 C CA . TYR A 1 98 ? -7.732 -1.895 -7.134 1.00 98.12 98 TYR A CA 1
ATOM 717 C C . TYR A 1 98 ? -7.741 -2.236 -5.646 1.00 98.12 98 TYR A C 1
ATOM 719 O O . TYR A 1 98 ? -6.729 -2.072 -4.959 1.00 98.12 98 TYR A O 1
ATOM 727 N N . LEU A 1 99 ? -8.868 -2.726 -5.134 1.00 98.38 99 LEU A N 1
ATOM 728 C CA . LEU A 1 99 ? -8.930 -3.209 -3.757 1.00 98.38 99 LEU A CA 1
ATOM 729 C C . LEU A 1 99 ? -8.108 -4.499 -3.637 1.00 98.38 99 LEU A C 1
ATOM 731 O O . LEU A 1 99 ? -8.404 -5.485 -4.304 1.00 98.38 99 LEU A O 1
ATOM 735 N N . SER A 1 100 ? -7.077 -4.479 -2.795 1.00 98.25 100 SER A N 1
ATOM 736 C CA . SER A 1 100 ? -6.179 -5.620 -2.574 1.00 98.25 100 SER A CA 1
ATOM 737 C C . SER A 1 100 ? -6.602 -6.419 -1.345 1.00 98.25 100 SER A C 1
ATOM 739 O O . SER A 1 100 ? -6.708 -7.642 -1.372 1.00 98.25 100 SER A O 1
ATOM 741 N N . ALA A 1 101 ? -6.872 -5.708 -0.254 1.00 98.31 101 ALA A N 1
ATOM 742 C CA . ALA A 1 101 ? -7.352 -6.285 0.988 1.00 98.31 101 ALA A CA 1
ATOM 743 C C . ALA A 1 101 ? -7.994 -5.209 1.863 1.00 98.31 101 ALA A C 1
ATOM 745 O O . ALA A 1 101 ? -7.658 -4.031 1.757 1.00 98.31 101 ALA A O 1
ATOM 746 N N . ILE A 1 102 ? -8.891 -5.608 2.752 1.00 98.38 102 ILE A N 1
ATOM 747 C CA . ILE A 1 102 ? -9.456 -4.753 3.793 1.00 98.38 102 ILE A CA 1
ATOM 748 C C . ILE A 1 102 ? -9.868 -5.628 4.972 1.00 98.38 102 ILE A C 1
ATOM 750 O O . ILE A 1 102 ? -10.475 -6.681 4.785 1.00 98.38 102 ILE A O 1
ATOM 754 N N . GLN A 1 103 ? -9.547 -5.183 6.183 1.00 97.50 103 GLN A N 1
ATOM 755 C CA . GLN A 1 103 ? -10.058 -5.765 7.419 1.00 97.50 103 GLN A CA 1
ATOM 756 C C . GLN A 1 103 ? -10.549 -4.633 8.321 1.00 97.50 103 GLN A C 1
ATOM 758 O O . GLN A 1 103 ? -9.819 -3.677 8.597 1.00 97.50 103 GLN A O 1
ATOM 763 N N . LEU A 1 104 ? -11.796 -4.742 8.770 1.00 96.81 104 LEU A N 1
ATOM 764 C CA . LEU A 1 104 ? -12.420 -3.811 9.703 1.00 96.81 104 LEU A CA 1
ATOM 765 C C . LEU A 1 104 ? -12.568 -4.498 11.052 1.00 96.81 104 LEU A C 1
ATOM 767 O O . LEU A 1 104 ? -13.176 -5.563 11.135 1.00 96.81 104 LEU A O 1
ATOM 771 N N . TYR A 1 105 ? -12.052 -3.873 12.102 1.00 95.25 105 TYR A N 1
ATOM 772 C CA . TYR A 1 105 ? -12.154 -4.345 13.476 1.00 95.25 105 TYR A CA 1
ATOM 773 C C . TYR A 1 105 ? -12.925 -3.327 14.310 1.00 95.25 105 TYR A C 1
ATOM 775 O O . TYR A 1 105 ? -12.799 -2.120 14.114 1.00 95.25 105 TYR A O 1
ATOM 783 N N . GLY A 1 106 ? -13.708 -3.794 15.273 1.00 90.50 106 GLY A N 1
ATOM 784 C CA . GLY A 1 106 ? -14.403 -2.905 16.197 1.00 90.50 106 GLY A CA 1
ATOM 785 C C . GLY A 1 106 ? -15.250 -3.656 17.211 1.00 90.50 106 GLY A C 1
ATOM 786 O O . GLY A 1 106 ? -15.372 -4.882 17.170 1.00 90.50 106 GLY A O 1
ATOM 787 N N . ALA A 1 107 ? -15.843 -2.905 18.135 1.00 79.50 107 ALA A N 1
ATOM 788 C CA . ALA A 1 107 ? -16.855 -3.437 19.032 1.00 79.50 107 ALA A CA 1
ATOM 789 C C . ALA A 1 107 ? -18.185 -3.522 18.274 1.00 79.50 107 ALA A C 1
ATOM 791 O O . ALA A 1 107 ? -18.670 -2.523 17.741 1.00 79.50 107 ALA A O 1
ATOM 792 N N . LEU A 1 108 ? -18.798 -4.708 18.224 1.00 59.09 108 LEU A N 1
ATOM 793 C CA . LEU A 1 108 ? -20.147 -4.828 17.682 1.00 59.09 108 LEU A CA 1
ATOM 794 C C . LEU A 1 108 ? -21.095 -4.066 18.616 1.00 59.09 108 LEU A C 1
ATOM 796 O O . LEU A 1 108 ? -21.428 -4.561 19.694 1.00 59.09 108 LEU A O 1
ATOM 800 N N . ARG A 1 109 ? -21.584 -2.895 18.192 1.00 55.81 109 ARG A N 1
ATOM 801 C CA . ARG A 1 109 ? -22.828 -2.358 18.748 1.00 55.81 109 ARG A CA 1
ATOM 802 C C . ARG A 1 109 ? -23.924 -3.328 18.333 1.00 55.81 109 ARG A C 1
ATOM 804 O O . ARG A 1 109 ? -24.466 -3.236 17.237 1.00 55.81 109 ARG A O 1
ATOM 811 N N . ARG A 1 110 ? -24.218 -4.320 19.178 1.00 43.12 110 ARG A N 1
ATOM 812 C CA . ARG A 1 110 ? -25.462 -5.070 19.036 1.00 43.12 110 ARG A CA 1
ATOM 813 C C . ARG A 1 110 ? -26.569 -4.027 19.109 1.00 43.12 110 ARG A C 1
ATOM 815 O O . ARG A 1 110 ? -26.751 -3.405 20.152 1.00 43.12 110 ARG A O 1
ATOM 822 N N . HIS A 1 111 ? -27.294 -3.838 18.011 1.00 40.09 111 HIS A N 1
ATOM 823 C CA . HIS A 1 111 ? -28.649 -3.321 18.081 1.00 40.09 111 HIS A CA 1
ATOM 824 C C . HIS A 1 111 ? -29.454 -4.324 18.911 1.00 40.09 111 HIS A C 1
ATOM 826 O O . HIS A 1 111 ? -30.065 -5.251 18.388 1.00 40.09 111 HIS A O 1
ATOM 832 N N . ILE A 1 112 ? -29.397 -4.173 20.232 1.00 35.19 112 ILE A N 1
ATOM 833 C CA . ILE A 1 112 ? -30.433 -4.673 21.115 1.00 35.19 112 ILE A CA 1
ATOM 834 C C . ILE A 1 112 ? -31.613 -3.759 20.793 1.00 35.19 112 ILE A C 1
ATOM 836 O O . ILE A 1 112 ? -31.676 -2.623 21.260 1.00 35.19 112 ILE A O 1
ATOM 840 N N . GLY A 1 113 ? -32.493 -4.211 19.890 1.00 36.28 113 GLY A N 1
ATOM 841 C CA . GLY A 1 113 ? -33.830 -3.627 19.775 1.00 36.28 113 GLY A CA 1
ATOM 842 C C . GLY A 1 113 ? -34.434 -3.543 21.179 1.00 36.28 113 GLY A C 1
ATOM 843 O O . GLY A 1 113 ? -34.085 -4.382 22.009 1.00 36.28 113 GLY A O 1
ATOM 844 N N . PRO A 1 114 ? -35.254 -2.525 21.483 1.00 41.16 114 PRO A N 1
ATOM 845 C CA . PRO A 1 114 ? -35.595 -2.164 22.854 1.00 41.16 114 PRO A CA 1
ATOM 846 C C . PRO A 1 114 ? -36.057 -3.399 23.630 1.00 41.16 114 PRO A C 1
ATOM 848 O O . PRO A 1 114 ? -37.149 -3.918 23.393 1.00 41.16 114 PRO A O 1
ATOM 851 N N . SER A 1 115 ? -35.208 -3.892 24.539 1.00 36.94 115 SER A N 1
ATOM 852 C CA . SER A 1 115 ? -35.620 -4.906 25.494 1.00 36.94 115 SER A CA 1
ATOM 853 C C . SER A 1 115 ? -36.601 -4.209 26.421 1.00 36.94 115 SER A C 1
ATOM 855 O O . SER A 1 115 ? -36.221 -3.380 27.248 1.00 36.94 115 SER A O 1
ATOM 857 N N . ARG A 1 116 ? -37.889 -4.481 26.219 1.00 37.62 116 ARG A N 1
ATOM 858 C CA . ARG A 1 116 ? -38.965 -4.040 27.102 1.00 37.62 116 ARG A CA 1
ATOM 859 C C . ARG A 1 116 ? -38.810 -4.780 28.432 1.00 37.62 116 ARG A C 1
ATOM 861 O O . ARG A 1 116 ? -39.430 -5.809 28.653 1.00 37.62 116 ARG A O 1
ATOM 868 N N . THR A 1 117 ? -37.945 -4.266 29.294 1.00 42.03 117 THR A N 1
ATOM 869 C CA . THR A 1 117 ? -37.933 -4.539 30.732 1.00 42.03 117 THR A CA 1
ATOM 870 C C . THR A 1 117 ? -38.405 -3.265 31.406 1.00 42.03 117 THR A C 1
ATOM 872 O O . THR A 1 117 ? -37.646 -2.321 31.595 1.00 42.03 117 THR A O 1
ATOM 875 N N . GLY A 1 118 ? -39.701 -3.224 31.669 1.00 36.91 118 GLY A N 1
ATOM 876 C CA . GLY A 1 118 ? -40.394 -2.142 32.345 1.00 36.91 118 GLY A CA 1
ATOM 877 C C . GLY A 1 118 ? -41.729 -2.713 32.765 1.00 36.91 118 GLY A C 1
ATOM 878 O O . GLY A 1 118 ? -42.613 -2.896 31.933 1.00 36.91 118 GLY A O 1
ATOM 879 N N . ALA A 1 119 ? -41.759 -3.139 34.017 1.00 51.56 119 ALA A N 1
ATOM 880 C CA . ALA A 1 119 ? -42.889 -3.738 34.679 1.00 51.56 119 ALA A CA 1
ATOM 881 C C . ALA A 1 119 ? -44.081 -2.768 34.724 1.00 51.56 119 ALA A C 1
ATOM 883 O O . ALA A 1 119 ? -43.898 -1.556 34.784 1.00 51.56 119 ALA A O 1
ATOM 884 N N . GLU A 1 120 ? -45.259 -3.389 34.757 1.00 51.78 120 GLU A N 1
ATOM 885 C CA . GLU A 1 120 ? -46.484 -2.911 35.400 1.00 51.78 120 GLU A CA 1
ATOM 886 C C . GLU A 1 120 ? -47.388 -1.934 34.614 1.00 51.78 120 GLU A C 1
ATOM 888 O O . GLU A 1 120 ? -46.985 -0.896 34.101 1.00 51.78 120 GLU A O 1
ATOM 893 N N . GLU A 1 121 ? -48.663 -2.348 34.570 1.00 45.56 121 GLU A N 1
ATOM 894 C CA . GLU A 1 121 ? -49.911 -1.588 34.408 1.00 45.56 121 GLU A CA 1
ATOM 895 C C . GLU A 1 121 ? -50.243 -0.873 33.077 1.00 45.56 121 GLU A C 1
ATOM 897 O O . GLU A 1 121 ? -50.138 0.342 32.932 1.00 45.56 121 GLU A O 1
ATOM 902 N N . SER A 1 122 ? -50.830 -1.617 32.127 1.00 53.66 122 SER A N 1
ATOM 903 C CA . SER A 1 122 ? -52.005 -1.126 31.374 1.00 53.66 122 SER A CA 1
ATOM 904 C C . SER A 1 122 ? -52.703 -2.230 30.581 1.00 53.66 122 SER A C 1
ATOM 906 O O . SER A 1 122 ? -52.187 -2.704 29.568 1.00 53.66 122 SER A O 1
ATOM 908 N N . ASP A 1 123 ? -53.907 -2.572 31.038 1.00 49.47 123 ASP A N 1
ATOM 909 C CA . ASP A 1 123 ? -54.927 -3.327 30.311 1.00 49.47 123 ASP A CA 1
ATOM 910 C C . ASP A 1 123 ? -55.308 -2.606 29.014 1.00 49.47 123 ASP A C 1
ATOM 912 O O . ASP A 1 123 ? -55.750 -1.456 29.024 1.00 49.47 123 ASP A O 1
ATOM 916 N N . SER A 1 124 ? -55.182 -3.291 27.882 1.00 61.12 124 SER A N 1
ATOM 917 C CA . SER A 1 124 ? -56.003 -2.997 26.706 1.00 61.12 124 SER A CA 1
ATOM 918 C C . SER A 1 124 ? -56.086 -4.231 25.813 1.00 61.12 124 SER A C 1
ATOM 920 O O . SER A 1 124 ? -55.122 -4.628 25.159 1.00 61.12 124 SER A O 1
ATOM 922 N N . ASP A 1 125 ? -57.271 -4.834 25.827 1.00 43.69 125 ASP A N 1
ATOM 923 C CA . ASP A 1 125 ? -57.688 -5.958 25.000 1.00 43.69 125 ASP A CA 1
ATOM 924 C C . ASP A 1 125 ? -57.708 -5.581 23.511 1.00 43.69 125 ASP A C 1
ATOM 926 O O . ASP A 1 125 ? -58.366 -4.620 23.104 1.00 43.69 125 ASP A O 1
ATOM 930 N N . ALA A 1 126 ? -57.037 -6.375 22.675 1.00 54.38 126 ALA A N 1
ATOM 931 C CA . ALA A 1 126 ? -57.299 -6.428 21.240 1.00 54.38 126 ALA A CA 1
ATOM 932 C C . ALA A 1 126 ? -57.028 -7.842 20.700 1.00 54.38 126 ALA A C 1
ATOM 934 O O . ALA A 1 126 ? -55.897 -8.301 20.560 1.00 54.38 126 ALA A O 1
ATOM 935 N N . GLU A 1 127 ? -58.142 -8.506 20.438 1.00 52.94 127 GLU A N 1
ATOM 936 C CA . GLU A 1 127 ? -58.381 -9.838 19.898 1.00 52.94 127 GLU A CA 1
ATOM 937 C C . GLU A 1 127 ? -57.744 -10.123 18.512 1.00 52.94 127 GLU A C 1
ATOM 939 O O . GLU A 1 127 ? -57.737 -9.247 17.647 1.00 52.94 127 GLU A O 1
ATOM 944 N N . ARG A 1 128 ? -57.421 -11.419 18.280 1.00 54.50 128 ARG A N 1
ATOM 945 C CA . ARG A 1 128 ? -57.484 -12.181 16.993 1.00 54.50 128 ARG A CA 1
ATOM 946 C C . ARG A 1 128 ? -56.365 -11.981 15.930 1.00 54.50 128 ARG A C 1
ATOM 948 O O . ARG A 1 128 ? -56.007 -10.858 15.625 1.00 54.50 128 ARG A O 1
ATOM 955 N N . GLU A 1 129 ? -55.772 -12.973 15.234 1.00 43.97 129 GLU A N 1
ATOM 956 C CA . GLU A 1 129 ? -55.867 -14.448 15.105 1.00 43.97 129 GLU A CA 1
ATOM 957 C C . GLU A 1 129 ? -54.534 -15.058 14.562 1.00 43.97 129 GLU A C 1
ATOM 959 O O . GLU A 1 129 ? -53.840 -14.400 13.793 1.00 43.97 129 GLU A O 1
ATOM 964 N N . THR A 1 130 ? -54.208 -16.305 14.967 1.00 43.81 130 THR A N 1
ATOM 965 C CA . THR A 1 130 ? -53.882 -17.533 14.163 1.00 43.81 130 THR A CA 1
ATOM 966 C C . THR A 1 130 ? -53.121 -17.364 12.812 1.00 43.81 130 THR A C 1
ATOM 968 O O . THR A 1 130 ? -53.547 -16.578 11.983 1.00 43.81 130 THR A O 1
ATOM 971 N N . SER A 1 131 ? -52.056 -18.077 12.382 1.00 47.59 131 SER A N 1
ATOM 972 C CA . SER A 1 131 ? -51.429 -19.388 12.688 1.00 47.59 131 SER A CA 1
ATOM 973 C C . SER A 1 131 ? -50.170 -19.643 11.812 1.00 47.59 131 SER A C 1
ATOM 975 O O . SER A 1 131 ? -50.184 -19.250 10.652 1.00 47.59 131 SER A O 1
ATOM 977 N N . SER A 1 132 ? -49.206 -20.432 12.341 1.00 45.94 132 SER A N 1
ATOM 978 C CA . SER A 1 132 ? -48.441 -21.571 11.727 1.00 45.94 132 SER A CA 1
ATOM 979 C C . SER A 1 132 ? -47.613 -21.352 10.423 1.00 45.94 132 SER A C 1
ATOM 981 O O . SER A 1 132 ? -48.072 -20.673 9.521 1.00 45.94 132 SER A O 1
ATOM 983 N N . SER A 1 133 ? -46.417 -21.906 10.156 1.00 47.31 133 SER A N 1
ATOM 984 C CA . SER A 1 133 ? -45.817 -23.208 10.500 1.00 47.31 133 SER A CA 1
ATOM 985 C C . SER A 1 133 ? -44.290 -23.236 10.250 1.00 47.31 133 SER A C 1
ATOM 987 O O . SER A 1 133 ? -43.765 -22.561 9.371 1.00 47.31 133 SER A O 1
ATOM 989 N N . THR A 1 134 ? -43.648 -24.108 11.025 1.00 43.88 134 THR A N 1
ATOM 990 C CA . THR A 1 134 ? -42.333 -24.786 10.984 1.00 43.88 134 THR A CA 1
ATOM 991 C C . THR A 1 134 ? -41.599 -25.023 9.651 1.00 43.88 134 THR A C 1
ATOM 993 O O . THR A 1 134 ? -42.229 -25.344 8.650 1.00 43.88 134 THR A O 1
ATOM 996 N N . ASN A 1 135 ? -40.256 -25.093 9.720 1.00 46.56 135 ASN A N 1
ATOM 997 C CA . ASN A 1 135 ? -39.471 -26.207 9.151 1.00 46.56 135 ASN A CA 1
ATOM 998 C C . ASN A 1 135 ? -38.096 -26.376 9.844 1.00 46.56 135 ASN A C 1
ATOM 1000 O O . ASN A 1 135 ? -37.256 -25.480 9.824 1.00 46.56 135 ASN A O 1
ATOM 1004 N N . THR A 1 136 ? -37.889 -27.560 10.426 1.00 39.38 136 THR A N 1
ATOM 1005 C CA . THR A 1 136 ? -36.680 -28.105 11.073 1.00 39.38 136 THR A CA 1
ATOM 1006 C C . THR A 1 136 ? -36.226 -29.363 10.321 1.00 39.38 136 THR A C 1
ATOM 1008 O O . THR A 1 136 ? -37.073 -30.172 9.964 1.00 39.38 136 THR A O 1
ATOM 1011 N N . LEU A 1 137 ? -34.915 -29.578 10.143 1.00 45.25 137 LEU A N 1
ATOM 1012 C CA . LEU A 1 137 ? -34.286 -30.873 9.791 1.00 45.25 137 LEU A CA 1
ATOM 1013 C C . LEU A 1 137 ? -32.862 -30.892 10.412 1.00 45.25 137 LEU A C 1
ATOM 1015 O O . LEU A 1 137 ? -32.042 -30.056 10.046 1.00 45.25 137 LEU A O 1
ATOM 1019 N N . SER A 1 138 ? -32.643 -31.579 11.552 1.00 43.94 138 SER A N 1
ATOM 1020 C CA . SER A 1 138 ? -32.156 -32.981 11.746 1.00 43.94 138 SER A CA 1
ATOM 1021 C C . SER A 1 138 ? -30.610 -33.097 11.707 1.00 43.94 138 SER A C 1
ATOM 1023 O O . SER A 1 138 ? -30.034 -32.821 10.663 1.00 43.94 138 SER A O 1
ATOM 1025 N N . ALA A 1 139 ? -29.842 -33.320 12.790 1.00 37.56 139 ALA A N 1
ATOM 1026 C CA . ALA A 1 139 ? -29.737 -34.417 13.786 1.00 37.56 139 ALA A CA 1
ATOM 1027 C C . ALA A 1 139 ? -29.002 -35.700 13.303 1.00 37.56 139 ALA A C 1
ATOM 1029 O O . ALA A 1 139 ? -29.472 -36.372 12.388 1.00 37.56 139 ALA A O 1
ATOM 1030 N N . ARG A 1 140 ? -27.867 -36.018 13.962 1.00 45.62 140 ARG A N 1
ATOM 1031 C CA . ARG A 1 140 ? -27.166 -37.323 14.137 1.00 45.62 140 ARG A CA 1
ATOM 1032 C C . ARG A 1 140 ? -26.110 -37.110 15.257 1.00 45.62 140 ARG A C 1
ATOM 1034 O O . ARG A 1 140 ? -25.275 -36.232 15.060 1.00 45.62 140 ARG A O 1
ATOM 1041 N N . GLU A 1 141 ? -26.188 -37.610 16.504 1.00 42.53 141 GLU A N 1
ATOM 1042 C CA . GLU A 1 141 ? -26.189 -38.999 17.053 1.00 42.53 141 GLU A CA 1
ATOM 1043 C C . GLU A 1 141 ? -24.952 -39.806 16.596 1.00 42.53 141 GLU A C 1
ATOM 1045 O O . GLU A 1 141 ? -24.699 -39.851 15.396 1.00 42.53 141 GLU A O 1
ATOM 1050 N N . GLU A 1 142 ? -24.097 -40.455 17.405 1.00 43.16 142 GLU A N 1
ATOM 1051 C CA . GLU A 1 142 ? -24.086 -40.967 18.797 1.00 43.16 142 GLU A CA 1
ATOM 1052 C C . GLU A 1 142 ? -22.634 -41.416 19.147 1.00 43.16 142 GLU A C 1
ATOM 1054 O O . GLU A 1 142 ? -21.852 -41.635 18.217 1.00 43.16 142 GLU A O 1
ATOM 1059 N N . ALA A 1 143 ? -22.317 -41.602 20.446 1.00 44.78 143 ALA A N 1
ATOM 1060 C CA . ALA A 1 143 ? -21.391 -42.611 21.035 1.00 44.78 143 ALA A CA 1
ATOM 1061 C C . ALA A 1 143 ? -20.631 -42.143 22.305 1.00 44.78 143 ALA A C 1
ATOM 1063 O O . ALA A 1 143 ? -19.455 -41.787 22.272 1.00 44.78 143 ALA A O 1
ATOM 1064 N N . SER A 1 144 ? -21.372 -42.192 23.414 1.00 47.19 144 SER A N 1
ATOM 1065 C CA . SER A 1 144 ? -21.098 -42.795 24.735 1.00 47.19 144 SER A CA 1
ATOM 1066 C C . SER A 1 144 ? -19.713 -42.775 25.415 1.00 47.19 144 SER A C 1
ATOM 1068 O O . SER A 1 144 ? -18.675 -43.170 24.892 1.00 47.19 144 SER A O 1
ATOM 1070 N N . GLU A 1 145 ? -19.815 -42.443 26.702 1.00 36.69 145 GLU A N 1
ATOM 1071 C CA . GLU A 1 145 ? -18.823 -42.264 27.757 1.00 36.69 145 GLU A CA 1
ATOM 1072 C C . GLU A 1 145 ? -18.591 -43.553 28.578 1.00 36.69 145 GLU A C 1
ATOM 1074 O O . GLU A 1 145 ? -19.500 -44.372 28.713 1.00 36.69 145 GLU A O 1
ATOM 1079 N N . SER A 1 146 ? -17.436 -43.681 29.252 1.00 42.09 146 SER A N 1
ATOM 1080 C CA . SER A 1 146 ? -17.387 -44.311 30.586 1.00 42.09 146 SER A CA 1
ATOM 1081 C C . SER A 1 146 ? -16.179 -43.866 31.431 1.00 42.09 146 SER A C 1
ATOM 1083 O O . SER A 1 146 ? -15.037 -44.209 31.130 1.00 42.09 146 SER A O 1
ATOM 1085 N N . SER A 1 147 ? -16.497 -43.182 32.539 1.00 40.69 147 SER A N 1
ATOM 1086 C CA . SER A 1 147 ? -15.915 -43.269 33.897 1.00 40.69 147 SER A CA 1
ATOM 1087 C C . SER A 1 147 ? -14.408 -43.040 34.126 1.00 40.69 147 SER A C 1
ATOM 1089 O O . SER A 1 147 ? -13.586 -43.873 33.755 1.00 40.69 147 SER A O 1
ATOM 1091 N N . THR A 1 148 ? -14.050 -42.069 34.984 1.00 40.25 148 THR A N 1
ATOM 1092 C CA . THR A 1 148 ? -13.868 -42.303 36.445 1.00 40.25 148 THR A CA 1
ATOM 1093 C C . THR A 1 148 ? -13.340 -41.052 37.183 1.00 40.25 148 THR A C 1
ATOM 1095 O O . THR A 1 148 ? -12.232 -40.598 36.939 1.00 40.25 148 THR A O 1
ATOM 1098 N N . SER A 1 149 ? -14.173 -40.571 38.116 1.00 42.75 149 SER A N 1
ATOM 1099 C CA . SER A 1 149 ? -13.931 -39.906 39.415 1.00 42.75 149 SER A CA 1
ATOM 1100 C C . SER A 1 149 ? -12.952 -38.732 39.606 1.00 42.75 149 SER A C 1
ATOM 1102 O O . SER A 1 149 ? -11.742 -38.870 39.444 1.00 42.75 149 SER A O 1
ATOM 1104 N N . GLY A 1 150 ? -13.497 -37.694 40.250 1.00 41.22 150 GLY A N 1
ATOM 1105 C CA . GLY A 1 150 ? -12.800 -36.741 41.117 1.00 41.22 150 GLY A CA 1
ATOM 1106 C C . GLY A 1 150 ? -12.840 -35.319 40.554 1.00 41.22 150 GLY A C 1
ATOM 1107 O O . GLY A 1 150 ? -12.551 -35.124 39.387 1.00 41.22 150 GLY A O 1
ATOM 1108 N N . SER A 1 151 ? -13.197 -34.258 41.261 1.00 46.69 151 SER A N 1
ATOM 1109 C CA . SER A 1 151 ? -13.618 -34.062 42.638 1.00 46.69 151 SER A CA 1
ATOM 1110 C C . SER A 1 151 ? -14.201 -32.636 42.696 1.00 46.69 151 SER A C 1
ATOM 1112 O O . SER A 1 151 ? -13.758 -31.767 41.955 1.00 46.69 151 SER A O 1
ATOM 1114 N N . GLU A 1 152 ? -15.123 -32.421 43.629 1.00 42.81 152 GLU A N 1
ATOM 1115 C CA . GLU A 1 152 ? -15.382 -31.154 44.336 1.00 42.81 152 GLU A CA 1
ATOM 1116 C C . GLU A 1 152 ? -16.147 -30.027 43.618 1.00 42.81 152 GLU A C 1
ATOM 1118 O O . GLU A 1 152 ? -15.911 -29.633 42.482 1.00 42.81 152 GLU A O 1
ATOM 1123 N N . ALA A 1 153 ? -17.121 -29.528 44.373 1.00 40.84 153 ALA A N 1
ATOM 1124 C CA . ALA A 1 153 ? -18.060 -28.482 44.048 1.00 40.84 153 ALA A CA 1
ATOM 1125 C C . ALA A 1 153 ? -17.432 -27.087 44.128 1.00 40.84 153 ALA A C 1
ATOM 1127 O O . ALA A 1 153 ? -16.770 -26.772 45.113 1.00 40.84 153 ALA A O 1
ATOM 1128 N N . SER A 1 154 ? -17.798 -26.213 43.196 1.00 45.31 154 SER A N 1
ATOM 1129 C CA . SER A 1 154 ? -18.167 -24.829 43.510 1.00 45.31 154 SER A CA 1
ATOM 1130 C C . SER A 1 154 ? -18.821 -24.185 42.289 1.00 45.31 154 SER A C 1
ATOM 1132 O O . SER A 1 154 ? -18.261 -24.155 41.197 1.00 45.31 154 SER A O 1
ATOM 1134 N N . GLY A 1 155 ? -20.054 -23.717 42.478 1.00 37.34 155 GLY A N 1
ATOM 1135 C CA . GLY A 1 155 ? -20.702 -22.820 41.537 1.00 37.34 155 GLY A CA 1
ATOM 1136 C C . GLY A 1 155 ? -20.051 -21.447 41.617 1.00 37.34 155 GLY A C 1
ATOM 1137 O O . GLY A 1 155 ? -19.749 -20.969 42.710 1.00 37.34 155 GLY A O 1
ATOM 1138 N N . ASP A 1 156 ? -19.859 -20.831 40.462 1.00 45.81 156 ASP A N 1
ATOM 1139 C CA . ASP A 1 156 ? -19.649 -19.396 40.358 1.00 45.81 156 ASP A CA 1
ATOM 1140 C C . ASP A 1 156 ? -20.310 -18.938 39.058 1.00 45.81 156 ASP A C 1
ATOM 1142 O O . ASP A 1 156 ? -19.764 -19.074 37.961 1.00 45.81 156 ASP A O 1
ATOM 1146 N N . GLU A 1 157 ? -21.548 -18.464 39.189 1.00 52.56 157 GLU A N 1
ATOM 1147 C CA . GLU A 1 157 ? -22.182 -17.580 38.215 1.00 52.56 157 GLU A CA 1
ATOM 1148 C C . GLU A 1 157 ? -21.376 -16.272 38.245 1.00 52.56 157 GLU A C 1
ATOM 1150 O O . GLU A 1 157 ? -21.709 -15.317 38.946 1.00 52.56 157 GLU A O 1
ATOM 1155 N N . GLY A 1 158 ? -20.231 -16.284 37.563 1.00 48.22 158 GLY A N 1
ATOM 1156 C CA . GLY A 1 158 ? -19.316 -15.157 37.508 1.00 48.22 158 GLY A CA 1
ATOM 1157 C C . GLY A 1 158 ? -19.929 -14.023 36.697 1.00 48.22 158 GLY A C 1
ATOM 1158 O O . GLY A 1 158 ? -19.873 -14.032 35.465 1.00 48.22 158 GLY A O 1
ATOM 1159 N N . GLU A 1 159 ? -20.486 -13.036 37.399 1.00 50.00 159 GLU A N 1
ATOM 1160 C CA . GLU A 1 159 ? -20.754 -11.688 36.892 1.00 50.00 159 GLU A CA 1
ATOM 1161 C C . GLU A 1 159 ? -19.606 -11.238 35.966 1.00 50.00 159 GLU A C 1
ATOM 1163 O O . GLU A 1 159 ? -18.433 -11.316 36.357 1.00 50.00 159 GLU A O 1
ATOM 1168 N N . PRO A 1 160 ? -19.883 -10.770 34.732 1.00 49.94 160 PRO A N 1
ATOM 1169 C CA . PRO A 1 160 ? -18.831 -10.346 33.825 1.00 49.94 160 PRO A CA 1
ATOM 1170 C C . PRO A 1 160 ? -18.154 -9.108 34.412 1.00 49.94 160 PRO A C 1
ATOM 1172 O O . PRO A 1 160 ? -18.657 -7.991 34.302 1.00 49.94 160 PRO A O 1
ATOM 1175 N N . GLY A 1 161 ? -16.989 -9.315 35.032 1.00 40.16 161 GLY A N 1
ATOM 1176 C CA . GLY A 1 161 ? -16.206 -8.247 35.634 1.00 40.16 161 GLY A CA 1
ATOM 1177 C C . GLY A 1 161 ? -15.974 -7.084 34.652 1.00 40.16 161 GLY A C 1
ATOM 1178 O O . GLY A 1 161 ? -15.860 -7.307 33.437 1.00 40.16 161 GLY A O 1
ATOM 1179 N N . PRO A 1 162 ? -15.849 -5.840 35.151 1.00 42.31 162 PRO A N 1
ATOM 1180 C CA . PRO A 1 162 ? -15.783 -4.606 34.354 1.00 42.31 162 PRO A CA 1
ATOM 1181 C C . PRO A 1 162 ? -14.526 -4.450 33.461 1.00 42.31 162 PRO A C 1
ATOM 1183 O O . PRO A 1 162 ? -14.208 -3.351 33.019 1.00 42.31 162 PRO A O 1
ATOM 1186 N N . GLY A 1 163 ? -13.823 -5.544 33.148 1.00 41.91 163 GLY A N 1
ATOM 1187 C CA . GLY A 1 163 ? -12.680 -5.617 32.231 1.00 41.91 163 GLY A CA 1
ATOM 1188 C C . GLY A 1 163 ? -12.841 -6.595 31.054 1.00 41.91 163 GLY A C 1
ATOM 1189 O O . GLY A 1 163 ? -11.910 -6.734 30.270 1.00 41.91 163 GLY A O 1
ATOM 1190 N N . SER A 1 164 ? -13.993 -7.266 30.896 1.00 40.22 164 SER A N 1
ATOM 1191 C CA . SER A 1 164 ? -14.215 -8.297 29.852 1.00 40.22 164 SER A CA 1
ATOM 1192 C C . SER A 1 164 ? -14.694 -7.753 28.482 1.00 40.22 164 SER A C 1
ATOM 1194 O O . SER A 1 164 ? -14.858 -8.492 27.514 1.00 40.22 164 SER A O 1
ATOM 1196 N N . TRP A 1 165 ? -14.911 -6.440 28.351 1.00 34.72 165 TRP A N 1
ATOM 1197 C CA . TRP A 1 165 ? -15.758 -5.849 27.298 1.00 34.72 165 TRP A CA 1
ATOM 1198 C C . TRP A 1 165 ? -15.028 -5.165 26.129 1.00 34.72 165 TRP A C 1
ATOM 1200 O O . TRP A 1 165 ? -15.564 -4.230 25.540 1.00 34.72 165 TRP A O 1
ATOM 1210 N N . CYS A 1 166 ? -13.830 -5.611 25.744 1.00 46.91 166 CYS A N 1
ATOM 1211 C CA . CYS A 1 166 ? -13.159 -5.119 24.527 1.00 46.91 166 CYS A CA 1
ATOM 1212 C C . CYS A 1 166 ? -12.431 -6.245 23.776 1.00 46.91 166 CYS A C 1
ATOM 1214 O O . CYS A 1 166 ? -11.240 -6.146 23.498 1.00 46.91 166 CYS A O 1
ATOM 1216 N N . GLN A 1 167 ? -13.123 -7.336 23.432 1.00 56.66 167 GLN A N 1
ATOM 1217 C CA . GLN A 1 167 ? -12.612 -8.207 22.369 1.00 56.66 167 GLN A CA 1
ATOM 1218 C C . GLN A 1 167 ? -12.815 -7.487 21.035 1.00 56.66 167 GLN A C 1
ATOM 1220 O O . GLN A 1 167 ? -13.940 -7.371 20.546 1.00 56.66 167 GLN A O 1
ATOM 1225 N N . GLU A 1 168 ? -11.727 -6.961 20.470 1.00 78.94 168 GLU A N 1
ATOM 1226 C CA . GLU A 1 168 ? -11.717 -6.465 19.097 1.00 78.94 168 GLU A CA 1
ATOM 1227 C C . GLU A 1 168 ? -12.197 -7.586 18.173 1.00 78.94 168 GLU A C 1
ATOM 1229 O O . GLU A 1 168 ? -11.574 -8.645 18.073 1.00 78.94 168 GLU A O 1
ATOM 1234 N N . ARG A 1 169 ? -13.342 -7.378 17.522 1.00 89.12 169 ARG A N 1
ATOM 1235 C CA . ARG A 1 169 ? -13.934 -8.369 16.628 1.00 89.12 169 ARG A CA 1
ATOM 1236 C C . ARG A 1 169 ? -13.719 -7.939 15.188 1.00 89.12 169 ARG A C 1
ATOM 1238 O O . ARG A 1 169 ? -13.936 -6.777 14.852 1.00 89.12 169 ARG A O 1
ATOM 1245 N N . LEU A 1 170 ? -13.352 -8.893 14.336 1.00 93.56 170 LEU A N 1
ATOM 1246 C CA . LEU A 1 170 ? -13.377 -8.715 12.887 1.00 93.56 170 LEU A CA 1
ATOM 1247 C C . LEU A 1 170 ? -14.834 -8.508 12.440 1.00 93.56 170 LEU A C 1
ATOM 1249 O O . LEU A 1 170 ? -15.669 -9.405 12.570 1.00 93.56 170 LEU A O 1
ATOM 1253 N N . LEU A 1 171 ? -15.139 -7.302 11.972 1.00 94.19 171 LEU A N 1
ATOM 1254 C CA . LEU A 1 171 ? -16.451 -6.895 11.471 1.00 94.19 171 LEU A CA 1
ATOM 1255 C C . LEU A 1 171 ? -16.614 -7.263 9.997 1.00 94.19 171 LEU A C 1
ATOM 1257 O O . LEU A 1 171 ? -17.674 -7.726 9.589 1.00 94.19 171 LEU A O 1
ATOM 1261 N N . PHE A 1 172 ? -15.559 -7.053 9.211 1.00 96.19 172 PHE A N 1
ATOM 1262 C CA . PHE A 1 172 ? -15.556 -7.285 7.774 1.00 96.19 172 PHE A CA 1
ATOM 1263 C C . PHE A 1 172 ? -14.151 -7.634 7.295 1.00 96.19 172 PHE A C 1
ATOM 1265 O O . PHE A 1 172 ? -13.175 -7.042 7.756 1.00 96.19 172 PHE A O 1
ATOM 1272 N N . GLU A 1 173 ? -14.064 -8.551 6.337 1.00 97.44 173 GLU A N 1
ATOM 1273 C CA . GLU A 1 173 ? -12.827 -8.903 5.655 1.00 97.44 173 GLU A CA 1
ATOM 1274 C C . GLU A 1 173 ? -13.085 -9.103 4.167 1.00 97.44 173 GLU A C 1
ATOM 1276 O O . GLU A 1 173 ? -14.065 -9.726 3.753 1.00 97.44 173 GLU A O 1
ATOM 1281 N N . PHE A 1 174 ? -12.155 -8.601 3.368 1.00 97.94 174 PHE A N 1
ATOM 1282 C CA . PHE A 1 174 ? -12.012 -8.984 1.981 1.00 97.94 174 PHE A CA 1
ATOM 1283 C C . PHE A 1 174 ? -10.524 -9.091 1.647 1.00 97.94 174 PHE A C 1
ATOM 1285 O O . PHE A 1 174 ? -9.744 -8.195 1.966 1.00 97.94 174 PHE A O 1
ATOM 1292 N N . LEU A 1 175 ? -10.140 -10.183 0.991 1.00 97.38 175 LEU A N 1
ATOM 1293 C CA . LEU A 1 175 ? -8.784 -10.460 0.526 1.00 97.38 175 LEU A CA 1
ATOM 1294 C C . LEU A 1 175 ? -8.883 -10.838 -0.952 1.00 97.38 175 LEU A C 1
ATOM 1296 O O . LEU A 1 175 ? -9.569 -11.801 -1.294 1.00 97.38 175 LEU A O 1
ATOM 1300 N N . GLU A 1 176 ? -8.250 -10.063 -1.830 1.00 96.56 176 GLU A N 1
ATOM 1301 C CA . GLU A 1 176 ? -8.336 -10.305 -3.268 1.00 96.56 176 GLU A CA 1
ATOM 1302 C C . GLU A 1 176 ? -7.523 -11.543 -3.661 1.00 96.56 176 GLU A C 1
ATOM 1304 O O . GLU A 1 176 ? -6.389 -11.745 -3.219 1.00 96.56 176 GLU A O 1
ATOM 1309 N N . SER A 1 177 ? -8.130 -12.374 -4.502 1.00 92.62 177 SER A N 1
ATOM 1310 C CA . SER A 1 177 ? -7.571 -13.644 -4.973 1.00 92.62 177 SER A CA 1
ATOM 1311 C C . SER A 1 177 ? -7.380 -13.667 -6.488 1.00 92.62 177 SER A C 1
ATOM 1313 O O . SER A 1 177 ? -6.510 -14.386 -6.982 1.00 92.62 177 SER A O 1
ATOM 1315 N N . GLU A 1 178 ? -8.123 -12.834 -7.220 1.00 93.69 178 GLU A N 1
ATOM 1316 C CA . GLU A 1 178 ? -8.056 -12.775 -8.675 1.00 93.69 178 GLU A CA 1
ATOM 1317 C C . GLU A 1 178 ? -6.790 -12.056 -9.159 1.00 93.69 178 GLU A C 1
ATOM 1319 O O . GLU A 1 178 ? -6.289 -11.140 -8.498 1.00 93.69 178 GLU A O 1
ATOM 1324 N N . PRO A 1 179 ? -6.242 -12.412 -10.331 1.00 91.06 179 PRO A N 1
ATOM 1325 C CA . PRO A 1 179 ? -5.100 -11.710 -10.893 1.00 91.06 179 PRO A CA 1
ATOM 1326 C C . PRO A 1 179 ? -5.499 -10.311 -11.402 1.00 91.06 179 PRO A C 1
ATOM 1328 O O . PRO A 1 179 ? -6.657 -10.085 -11.753 1.00 91.06 179 PRO A O 1
ATOM 1331 N N . PRO A 1 180 ? -4.546 -9.368 -11.539 1.00 88.31 180 PRO A N 1
ATOM 1332 C CA . PRO A 1 180 ? -4.857 -7.955 -11.789 1.00 88.31 180 PRO A CA 1
ATOM 1333 C C . PRO A 1 180 ? -5.739 -7.670 -13.011 1.00 88.31 180 PRO A C 1
ATOM 1335 O O . PRO A 1 180 ? -6.547 -6.754 -12.976 1.00 88.31 180 PRO A O 1
ATOM 1338 N N . TYR A 1 181 ? -5.611 -8.456 -14.083 1.00 88.75 181 TYR A N 1
ATOM 1339 C CA . TYR A 1 181 ? -6.354 -8.254 -15.332 1.00 88.75 181 TYR A CA 1
ATOM 1340 C C . TYR A 1 181 ? -7.824 -8.706 -15.273 1.00 88.75 181 TYR A C 1
ATOM 1342 O O . TYR A 1 181 ? -8.555 -8.474 -16.231 1.00 88.75 181 TYR A O 1
ATOM 1350 N N . GLN A 1 182 ? -8.248 -9.365 -14.188 1.00 93.69 182 GLN A N 1
ATOM 1351 C CA . GLN A 1 182 ? -9.636 -9.805 -13.975 1.00 93.69 182 GLN A CA 1
ATOM 1352 C C . GLN A 1 182 ? -10.376 -8.951 -12.941 1.00 93.69 182 GLN A C 1
ATOM 1354 O O . GLN A 1 182 ? -11.559 -9.169 -12.693 1.00 93.69 182 GLN A O 1
ATOM 1359 N N . ARG A 1 183 ? -9.689 -7.992 -12.313 1.00 95.69 183 ARG A N 1
ATOM 1360 C CA . ARG A 1 183 ? -10.264 -7.178 -11.245 1.00 95.69 183 ARG A CA 1
ATOM 1361 C C . ARG A 1 183 ? -11.036 -6.002 -11.818 1.00 95.69 183 ARG A C 1
ATOM 1363 O O . ARG A 1 183 ? -10.598 -5.357 -12.767 1.00 95.69 183 ARG A O 1
ATOM 1370 N N . GLU A 1 184 ? -12.149 -5.686 -11.178 1.00 96.19 184 GLU A N 1
ATOM 1371 C CA . GLU A 1 184 ? -12.810 -4.395 -11.335 1.00 96.19 184 GLU A CA 1
ATOM 1372 C C . GLU A 1 184 ? -12.066 -3.310 -10.524 1.00 96.19 184 GLU A C 1
ATOM 1374 O O . GLU A 1 184 ? -11.425 -3.639 -9.516 1.00 96.19 184 GLU A O 1
ATOM 1379 N N . PRO A 1 185 ? -12.116 -2.029 -10.935 1.00 96.81 185 PRO A N 1
ATOM 1380 C CA . PRO A 1 185 ? -11.524 -0.928 -10.175 1.00 96.81 185 PRO A CA 1
ATOM 1381 C C . PRO A 1 185 ? -12.037 -0.855 -8.730 1.00 96.81 185 PRO A C 1
ATOM 1383 O O . PRO A 1 185 ? -13.119 -1.345 -8.400 1.00 96.81 185 PRO A O 1
ATOM 1386 N N . LEU A 1 186 ? -11.264 -0.212 -7.845 1.00 98.00 186 LEU A N 1
ATOM 1387 C CA . LEU A 1 186 ? -11.559 -0.168 -6.407 1.00 98.00 186 LEU A CA 1
ATOM 1388 C C . LEU A 1 186 ? -12.985 0.311 -6.103 1.00 98.00 186 LEU A C 1
ATOM 1390 O O . LEU A 1 186 ? -13.658 -0.299 -5.271 1.00 98.00 186 LEU A O 1
ATOM 1394 N N . ALA A 1 187 ? -13.447 1.379 -6.760 1.00 97.44 187 ALA A N 1
ATOM 1395 C CA . ALA A 1 187 ? -14.776 1.938 -6.517 1.00 97.44 187 ALA A CA 1
ATOM 1396 C C . ALA A 1 187 ? -15.905 0.937 -6.824 1.00 97.44 187 ALA A C 1
ATOM 1398 O O . ALA A 1 187 ? -16.820 0.786 -6.010 1.00 97.44 187 ALA A O 1
ATOM 1399 N N . ASP A 1 188 ? -15.825 0.224 -7.950 1.00 97.50 188 ASP A N 1
ATOM 1400 C CA . ASP A 1 188 ? -16.793 -0.802 -8.352 1.00 97.50 188 ASP A CA 1
ATOM 1401 C C . ASP A 1 188 ? -16.777 -1.985 -7.376 1.00 97.50 188 ASP A C 1
ATOM 1403 O O . ASP A 1 188 ? -17.825 -2.379 -6.850 1.00 97.50 188 ASP A O 1
ATOM 1407 N N . LYS A 1 189 ? -15.574 -2.447 -7.004 1.00 97.94 189 LYS A N 1
ATOM 1408 C CA . LYS A 1 189 ? -15.400 -3.539 -6.039 1.00 97.94 189 LYS A CA 1
ATOM 1409 C C . LYS A 1 189 ? -16.023 -3.211 -4.689 1.00 97.94 189 LYS A C 1
ATOM 1411 O O . LYS A 1 189 ? -16.761 -4.019 -4.127 1.00 97.94 189 LYS A O 1
ATOM 1416 N N . ILE A 1 190 ? -15.756 -2.017 -4.161 1.00 97.81 190 ILE A N 1
ATOM 1417 C CA . ILE A 1 190 ? -16.340 -1.561 -2.897 1.00 97.81 190 ILE A CA 1
ATOM 1418 C C . ILE A 1 190 ? -17.862 -1.427 -3.013 1.00 97.81 190 ILE A C 1
ATOM 1420 O O . ILE A 1 190 ? -18.574 -1.799 -2.080 1.00 97.81 190 ILE A O 1
ATOM 1424 N N . CYS A 1 191 ? -18.387 -0.952 -4.147 1.00 96.94 191 CYS A N 1
ATOM 1425 C CA . CYS A 1 191 ? -19.831 -0.891 -4.367 1.00 96.94 191 CYS A CA 1
ATOM 1426 C C . CYS A 1 191 ? -20.479 -2.282 -4.334 1.00 96.94 191 CYS A C 1
ATOM 1428 O O . CYS A 1 191 ? -21.517 -2.432 -3.689 1.00 96.94 191 CYS A O 1
ATOM 1430 N N . SER A 1 192 ? -19.859 -3.284 -4.964 1.00 97.06 192 SER A N 1
ATOM 1431 C CA . SER A 1 192 ? -20.292 -4.688 -4.936 1.00 97.06 192 SER A CA 1
ATOM 1432 C C . SER A 1 192 ? -20.262 -5.270 -3.516 1.00 97.06 192 SER A C 1
ATOM 1434 O O . SER A 1 192 ? -21.251 -5.826 -3.035 1.00 97.06 192 SER A O 1
ATOM 1436 N N . LEU A 1 193 ? -19.167 -5.061 -2.777 1.00 97.69 193 LEU A N 1
ATOM 1437 C CA . LEU A 1 193 ? -19.040 -5.522 -1.389 1.00 97.69 193 LEU A CA 1
ATOM 1438 C C . LEU A 1 193 ? -20.060 -4.851 -0.456 1.00 97.69 193 LEU A C 1
ATOM 1440 O O . LEU A 1 193 ? -20.661 -5.522 0.385 1.00 97.69 193 LEU A O 1
ATOM 1444 N N . ALA A 1 194 ? -20.323 -3.556 -0.644 1.00 97.00 194 ALA A N 1
ATOM 1445 C CA . ALA A 1 194 ? -21.288 -2.805 0.154 1.00 97.00 194 ALA A CA 1
ATOM 1446 C C . ALA A 1 194 ? -22.749 -3.241 -0.064 1.00 97.00 194 ALA A C 1
ATOM 1448 O O . ALA A 1 194 ? -23.601 -2.910 0.754 1.00 97.00 194 ALA A O 1
ATOM 1449 N N . GLN A 1 195 ? -23.067 -3.989 -1.128 1.00 96.75 195 GLN A N 1
ATOM 1450 C CA . GLN A 1 195 ? -24.392 -4.612 -1.272 1.00 96.75 195 GLN A CA 1
ATOM 1451 C C . GLN A 1 195 ? -24.595 -5.750 -0.264 1.00 96.75 195 GLN A C 1
ATOM 1453 O O . GLN A 1 195 ? -25.714 -5.989 0.180 1.00 96.75 195 GLN A O 1
ATOM 1458 N N . ARG A 1 196 ? -23.513 -6.449 0.105 1.00 95.94 196 ARG A N 1
ATOM 1459 C CA . ARG A 1 196 ? -23.525 -7.562 1.067 1.00 95.94 196 ARG A CA 1
ATOM 1460 C C . ARG A 1 196 ? -23.270 -7.103 2.500 1.00 95.94 196 ARG A C 1
ATOM 1462 O O . ARG A 1 196 ? -23.714 -7.767 3.429 1.00 95.94 196 ARG A O 1
ATOM 1469 N N . PHE A 1 197 ? -22.548 -5.998 2.665 1.00 96.19 197 PHE A N 1
ATOM 1470 C CA . PHE A 1 197 ? -22.228 -5.399 3.959 1.00 96.19 197 PHE A CA 1
ATOM 1471 C C . PHE A 1 197 ? -22.373 -3.867 3.873 1.00 96.19 197 PHE A C 1
ATOM 1473 O O . PHE A 1 197 ? -21.388 -3.164 3.621 1.00 96.19 197 PHE A O 1
ATOM 1480 N N . PRO A 1 198 ? -23.603 -3.329 4.004 1.00 96.06 198 PRO A N 1
ATOM 1481 C CA . PRO A 1 198 ? -23.889 -1.897 3.850 1.00 96.06 198 PRO A CA 1
ATOM 1482 C C . PRO A 1 198 ? -23.108 -0.987 4.802 1.00 96.06 198 PRO A C 1
ATOM 1484 O O . PRO A 1 198 ? -22.827 0.167 4.469 1.00 96.06 198 PRO A O 1
ATOM 1487 N N . GLU A 1 199 ? -22.705 -1.513 5.957 1.00 94.75 199 GLU A N 1
ATOM 1488 C CA . GLU A 1 199 ? -21.914 -0.829 6.976 1.00 94.75 199 GLU A CA 1
ATOM 1489 C C . GLU A 1 199 ? -20.555 -0.358 6.446 1.00 94.75 199 GLU A C 1
ATOM 1491 O O . GLU A 1 199 ? -20.002 0.613 6.964 1.00 94.75 199 GLU A O 1
ATOM 1496 N N . LEU A 1 200 ? -20.054 -0.941 5.346 1.00 95.62 200 LEU A N 1
ATOM 1497 C CA . LEU A 1 200 ? -18.894 -0.412 4.623 1.00 95.62 200 LEU A CA 1
ATOM 1498 C C . LEU A 1 200 ? -19.061 1.066 4.261 1.00 95.62 200 LEU A C 1
ATOM 1500 O O . LEU A 1 200 ? -18.059 1.752 4.138 1.00 95.62 200 LEU A O 1
ATOM 1504 N N . LYS A 1 201 ? -20.283 1.580 4.081 1.00 94.94 201 LYS A N 1
ATOM 1505 C CA . LYS A 1 201 ? -20.523 2.994 3.747 1.00 94.94 201 LYS A CA 1
ATOM 1506 C C . LYS A 1 201 ? -20.780 3.877 4.968 1.00 94.94 201 LYS A C 1
ATOM 1508 O O . LYS A 1 201 ? -20.587 5.085 4.874 1.00 94.94 201 LYS A O 1
ATOM 1513 N N . THR A 1 202 ? -21.219 3.304 6.087 1.00 93.81 202 THR A N 1
ATOM 1514 C CA . THR A 1 202 ? -21.730 4.066 7.240 1.00 93.81 202 THR A CA 1
ATOM 1515 C C . THR A 1 202 ? -20.809 4.043 8.455 1.00 93.81 202 THR A C 1
ATOM 1517 O O . THR A 1 202 ? -20.907 4.941 9.291 1.00 93.81 202 THR A O 1
ATOM 1520 N N . LEU A 1 203 ? -19.902 3.063 8.564 1.00 94.69 203 LEU A N 1
ATOM 1521 C CA . LEU A 1 203 ? -18.935 3.000 9.660 1.00 94.69 203 LEU A CA 1
ATOM 1522 C C . LEU A 1 203 ? -18.066 4.259 9.689 1.00 94.69 203 LEU A C 1
ATOM 1524 O O . LEU A 1 203 ? -17.587 4.736 8.657 1.00 94.69 203 LEU A O 1
ATOM 1528 N N . ARG A 1 204 ? -17.857 4.786 10.895 1.00 94.19 204 ARG A N 1
ATOM 1529 C CA . ARG A 1 204 ? -17.041 5.975 11.141 1.00 94.19 204 ARG A CA 1
ATOM 1530 C C . ARG A 1 204 ? -15.642 5.557 11.563 1.00 94.19 204 ARG A C 1
ATOM 1532 O O . ARG A 1 204 ? -15.480 4.631 12.355 1.00 94.19 204 ARG A O 1
ATOM 1539 N N . SER A 1 205 ? -14.633 6.293 11.114 1.00 94.50 205 SER A N 1
ATOM 1540 C CA . SER A 1 205 ? -13.230 6.029 11.450 1.00 94.50 205 SER A CA 1
ATOM 1541 C C . SER A 1 205 ? -12.936 6.056 12.957 1.00 94.50 205 SER A C 1
ATOM 1543 O O . SER A 1 205 ? -11.993 5.417 13.412 1.00 94.50 205 SER A O 1
ATOM 1545 N N . CYS A 1 206 ? -13.727 6.779 13.755 1.00 92.12 206 CYS A N 1
ATOM 1546 C CA . CYS A 1 206 ? -13.579 6.821 15.211 1.00 92.12 206 CYS A CA 1
ATOM 1547 C C . CYS A 1 206 ? -14.145 5.579 15.924 1.00 92.12 206 CYS A C 1
ATOM 1549 O O . CYS A 1 206 ? -13.702 5.270 17.030 1.00 92.12 206 CYS A O 1
ATOM 1551 N N . ASP A 1 207 ? -15.068 4.844 15.294 1.00 91.31 207 ASP A N 1
ATOM 1552 C CA . ASP A 1 207 ? -15.656 3.613 15.845 1.00 91.31 207 ASP A CA 1
ATOM 1553 C C . ASP A 1 207 ? -14.826 2.360 15.502 1.00 91.31 207 ASP A C 1
ATOM 1555 O O . ASP A 1 207 ? -15.042 1.286 16.067 1.00 91.31 207 ASP A O 1
ATOM 1559 N N . LEU A 1 208 ? -13.882 2.485 14.566 1.00 93.50 208 LEU A N 1
ATOM 1560 C CA . LEU A 1 208 ? -13.010 1.401 14.129 1.00 93.50 208 LEU A CA 1
ATOM 1561 C C . LEU A 1 208 ? -11.802 1.257 15.052 1.00 93.50 208 LEU A C 1
ATOM 1563 O O . LEU A 1 208 ? -11.112 2.236 15.344 1.00 93.50 208 LEU A O 1
ATOM 1567 N N . SER A 1 209 ? -11.488 0.015 15.422 1.00 93.12 209 SER A N 1
ATOM 1568 C CA . SER A 1 209 ? -10.253 -0.319 16.135 1.00 93.12 209 SER A CA 1
ATOM 1569 C C . SER A 1 209 ? -9.034 0.131 15.324 1.00 93.12 209 SER A C 1
ATOM 1571 O O . SER A 1 209 ? -9.072 0.078 14.084 1.00 93.12 209 SER A O 1
ATOM 1573 N N . PRO A 1 210 ? -7.924 0.509 15.985 1.00 93.75 210 PRO A N 1
ATOM 1574 C CA . PRO A 1 210 ? -6.713 0.923 15.299 1.00 93.75 210 PRO A CA 1
ATOM 1575 C C . PRO A 1 210 ? -6.041 -0.191 14.490 1.00 93.75 210 PRO A C 1
ATOM 1577 O O . PRO A 1 210 ? -5.168 0.094 13.675 1.00 93.75 210 PRO A O 1
ATOM 1580 N N . ALA A 1 211 ? -6.476 -1.441 14.667 1.00 94.12 211 ALA A N 1
ATOM 1581 C CA . ALA A 1 211 ? -6.109 -2.566 13.821 1.00 94.12 211 ALA A CA 1
ATOM 1582 C C . ALA A 1 211 ? -6.800 -2.547 12.445 1.00 94.12 211 ALA A C 1
ATOM 1584 O O . ALA A 1 211 ? -6.457 -3.373 11.612 1.00 94.12 211 ALA A O 1
ATOM 1585 N N . SER A 1 212 ? -7.760 -1.652 12.178 1.00 96.62 212 SER A N 1
ATOM 1586 C CA . SER A 1 212 ? -8.502 -1.595 10.907 1.00 96.62 212 SER A CA 1
ATOM 1587 C C . SER A 1 212 ? -7.688 -0.965 9.780 1.00 96.62 212 SER A C 1
ATOM 1589 O O . SER A 1 212 ? -7.175 0.150 9.915 1.00 96.62 212 SER A O 1
ATOM 1591 N N . TRP A 1 213 ? -7.618 -1.641 8.634 1.00 97.88 213 TRP A N 1
ATOM 1592 C CA . TRP A 1 213 ? -6.762 -1.240 7.517 1.00 97.88 213 TRP A CA 1
ATOM 1593 C C . TRP A 1 213 ? -7.366 -1.576 6.156 1.00 97.88 213 TRP A C 1
ATOM 1595 O O . TRP A 1 213 ? -8.195 -2.475 6.014 1.00 97.88 213 TRP A O 1
ATOM 1605 N N . ILE A 1 214 ? -6.883 -0.867 5.140 1.00 98.50 214 ILE A N 1
ATOM 1606 C CA . ILE A 1 214 ? -7.099 -1.172 3.725 1.00 98.50 214 ILE A CA 1
ATOM 1607 C C . ILE A 1 214 ? -5.754 -1.249 3.008 1.00 98.50 214 ILE A C 1
ATOM 1609 O O . ILE A 1 214 ? -4.837 -0.479 3.306 1.00 98.50 214 ILE A O 1
ATOM 1613 N N . SER A 1 215 ? -5.650 -2.157 2.039 1.00 98.56 215 SER A N 1
ATOM 1614 C CA . SER A 1 215 ? -4.593 -2.161 1.041 1.00 98.56 215 SER A CA 1
ATOM 1615 C C . SER A 1 215 ? -5.133 -1.926 -0.364 1.00 98.56 215 SER A C 1
ATOM 1617 O O . SER A 1 215 ? -6.123 -2.533 -0.784 1.00 98.56 215 SER A O 1
ATOM 1619 N N . VAL A 1 216 ? -4.446 -1.046 -1.091 1.00 98.56 216 VAL A N 1
ATOM 1620 C CA . VAL A 1 216 ? -4.770 -0.659 -2.465 1.00 98.56 216 VAL A CA 1
ATOM 1621 C C . VAL A 1 216 ? -3.630 -1.080 -3.383 1.00 98.56 216 VAL A C 1
ATOM 1623 O O . VAL A 1 216 ? -2.471 -0.735 -3.142 1.00 98.56 216 VAL A O 1
ATOM 1626 N N . ALA A 1 217 ? -3.964 -1.818 -4.439 1.00 98.19 217 ALA A N 1
ATOM 1627 C CA . ALA A 1 217 ? -3.042 -2.192 -5.497 1.00 98.19 217 ALA A CA 1
ATOM 1628 C C . ALA A 1 217 ? -3.091 -1.172 -6.637 1.00 98.19 217 ALA A C 1
ATOM 1630 O O . ALA A 1 217 ? -4.154 -0.871 -7.170 1.00 98.19 217 ALA A O 1
ATOM 1631 N N . TRP A 1 218 ? -1.927 -0.659 -7.021 1.00 98.00 218 TRP A N 1
ATOM 1632 C CA . TRP A 1 218 ? -1.764 0.365 -8.043 1.00 98.00 218 TRP A CA 1
ATOM 1633 C C . TRP A 1 218 ? -1.005 -0.208 -9.232 1.00 98.00 218 TRP A C 1
ATOM 1635 O O . TRP A 1 218 ? 0.177 -0.558 -9.116 1.00 98.00 218 TRP A O 1
ATOM 1645 N N . TYR A 1 219 ? -1.676 -0.260 -10.383 1.00 95.75 219 TYR A N 1
ATOM 1646 C CA . TYR A 1 219 ? -1.095 -0.731 -11.640 1.00 95.75 219 TYR A CA 1
ATOM 1647 C C . TYR A 1 219 ? -1.008 0.402 -12.669 1.00 95.75 219 TYR A C 1
ATOM 1649 O O . TYR A 1 219 ? -1.969 1.162 -12.816 1.00 95.75 219 TYR A O 1
ATOM 1657 N N . PRO A 1 220 ? 0.127 0.536 -13.379 1.00 94.38 220 PRO A N 1
ATOM 1658 C CA . PRO A 1 220 ? 0.296 1.573 -14.389 1.00 94.38 220 PRO A CA 1
ATOM 1659 C C . PRO A 1 220 ? -0.600 1.304 -15.609 1.00 94.38 220 PRO A C 1
ATOM 1661 O O . PRO A 1 220 ? -0.662 0.171 -16.082 1.00 94.38 220 PRO A O 1
ATOM 1664 N N . ILE A 1 221 ? -1.249 2.346 -16.146 1.00 90.69 221 ILE A N 1
ATOM 1665 C CA . ILE A 1 221 ? -2.118 2.239 -17.338 1.00 90.69 221 ILE A CA 1
ATOM 1666 C C . ILE A 1 221 ? -1.536 2.904 -18.589 1.00 90.69 221 ILE A C 1
ATOM 1668 O O . ILE A 1 221 ? -1.496 2.299 -19.655 1.00 90.69 221 ILE A O 1
ATOM 1672 N N . TYR A 1 222 ? -1.054 4.139 -18.477 1.00 88.88 222 TYR A N 1
ATOM 1673 C CA . TYR A 1 222 ? -0.411 4.879 -19.560 1.00 88.88 222 TYR A CA 1
ATOM 1674 C C . TYR A 1 222 ? 0.396 6.044 -18.985 1.00 88.88 222 TYR A C 1
ATOM 1676 O O . TYR A 1 222 ? 0.358 6.324 -17.785 1.00 88.88 222 TYR A O 1
ATOM 1684 N N . ARG A 1 223 ? 1.144 6.732 -19.846 1.00 88.06 223 ARG A N 1
ATOM 1685 C CA . ARG A 1 223 ? 1.975 7.877 -19.468 1.00 88.06 223 ARG A CA 1
ATOM 1686 C C . ARG A 1 223 ? 1.952 8.967 -20.522 1.00 88.06 223 ARG A C 1
ATOM 1688 O O . ARG A 1 223 ? 1.734 8.672 -21.693 1.00 88.06 223 ARG A O 1
ATOM 1695 N N . ILE A 1 224 ? 2.233 10.196 -20.110 1.00 85.88 224 ILE A N 1
ATOM 1696 C CA . ILE A 1 224 ? 2.307 11.363 -20.988 1.00 85.88 224 ILE A CA 1
ATOM 1697 C C . ILE A 1 224 ? 3.612 12.119 -20.683 1.00 85.88 224 ILE A C 1
ATOM 1699 O O . ILE A 1 224 ? 3.821 12.476 -19.523 1.00 85.88 224 ILE A O 1
ATOM 1703 N N . PRO A 1 225 ? 4.486 12.374 -21.676 1.00 85.31 225 PRO A N 1
ATOM 1704 C CA . PRO A 1 225 ? 4.418 11.905 -23.064 1.00 85.31 225 PRO A CA 1
ATOM 1705 C C . PRO A 1 225 ? 4.677 10.393 -23.202 1.00 85.31 225 PRO A C 1
ATOM 1707 O O . PRO A 1 225 ? 5.379 9.772 -22.398 1.00 85.31 225 PRO A O 1
ATOM 1710 N N . THR A 1 226 ? 4.134 9.785 -24.258 1.00 75.56 226 THR A N 1
ATOM 1711 C CA . THR A 1 226 ? 4.454 8.405 -24.637 1.00 75.56 226 THR A CA 1
ATOM 1712 C C . THR A 1 226 ? 5.775 8.383 -25.412 1.00 75.56 226 THR A C 1
ATOM 1714 O O . THR A 1 226 ? 5.904 8.976 -26.477 1.00 75.56 226 THR A O 1
ATOM 1717 N N . GLY A 1 227 ? 6.794 7.706 -24.876 1.00 68.75 227 GLY A N 1
ATOM 1718 C CA . GLY A 1 227 ? 8.104 7.595 -25.521 1.00 68.75 227 GLY A CA 1
ATOM 1719 C C . GLY A 1 227 ? 8.763 6.229 -25.294 1.00 68.75 227 GLY A C 1
ATOM 1720 O O . GLY A 1 227 ? 8.584 5.633 -24.223 1.00 68.75 227 GLY A O 1
ATOM 1721 N N . PRO A 1 228 ? 9.535 5.710 -26.270 1.00 63.47 228 PRO A N 1
ATOM 1722 C CA . PRO A 1 228 ? 10.203 4.409 -26.175 1.00 63.47 228 PRO A CA 1
ATOM 1723 C C . PRO A 1 228 ? 11.380 4.397 -25.190 1.00 63.47 228 PRO A C 1
ATOM 1725 O O . PRO A 1 228 ? 11.825 3.322 -24.795 1.00 63.47 228 PRO A O 1
ATOM 1728 N N . THR A 1 229 ? 11.874 5.568 -24.780 1.00 58.81 229 THR A N 1
ATOM 1729 C CA . THR A 1 229 ? 13.003 5.754 -23.850 1.00 58.81 229 THR A CA 1
ATOM 1730 C C . THR A 1 229 ? 12.622 5.569 -22.380 1.00 58.81 229 THR A C 1
ATOM 1732 O O . THR A 1 229 ? 13.488 5.503 -21.516 1.00 58.81 229 THR A O 1
ATOM 1735 N N . LEU A 1 230 ? 11.332 5.427 -22.082 1.00 63.75 230 LEU A N 1
ATOM 1736 C CA . LEU A 1 230 ? 10.793 5.394 -20.724 1.00 63.75 230 LEU A CA 1
ATOM 1737 C C . LEU A 1 230 ? 10.577 3.951 -20.212 1.00 63.75 230 LEU A C 1
ATOM 1739 O O . LEU A 1 230 ? 9.615 3.673 -19.506 1.00 63.75 230 LEU A O 1
ATOM 1743 N N . ARG A 1 231 ? 11.431 2.986 -20.583 1.00 64.12 231 ARG A N 1
ATOM 1744 C CA . ARG A 1 231 ? 11.248 1.529 -20.321 1.00 64.12 231 ARG A CA 1
ATOM 1745 C C . ARG A 1 231 ? 11.288 1.108 -18.840 1.00 64.12 231 ARG A C 1
ATOM 1747 O O . ARG A 1 231 ? 11.229 -0.080 -18.522 1.00 64.12 231 ARG A O 1
ATOM 1754 N N . ASP A 1 232 ? 11.387 2.061 -17.922 1.00 67.50 232 ASP A N 1
ATOM 1755 C CA . ASP A 1 232 ? 11.676 1.802 -16.514 1.00 67.50 232 ASP A CA 1
ATOM 1756 C C . ASP A 1 232 ? 10.517 2.116 -15.554 1.00 67.50 232 ASP A C 1
ATOM 1758 O O . ASP A 1 232 ? 10.717 2.189 -14.341 1.00 67.50 232 ASP A O 1
ATOM 1762 N N . LEU A 1 233 ? 9.296 2.253 -16.081 1.00 80.12 233 LEU A N 1
ATOM 1763 C CA . LEU A 1 233 ? 8.118 2.722 -15.339 1.00 80.12 233 LEU A CA 1
ATOM 1764 C C . LEU A 1 233 ? 7.003 1.676 -15.186 1.00 80.12 233 LEU A C 1
ATOM 1766 O O . LEU A 1 233 ? 5.833 2.027 -15.120 1.00 80.12 233 LEU A O 1
ATOM 1770 N N . ASP A 1 234 ? 7.367 0.399 -15.077 1.00 88.88 234 ASP A N 1
ATOM 1771 C CA . ASP A 1 234 ? 6.403 -0.698 -14.877 1.00 88.88 234 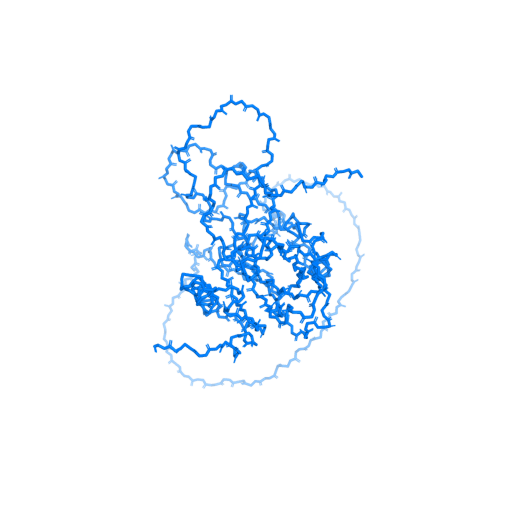ASP A CA 1
ATOM 1772 C C . ASP A 1 234 ? 6.195 -1.044 -13.392 1.00 88.88 234 ASP A C 1
ATOM 1774 O O . ASP A 1 234 ? 5.727 -2.138 -13.059 1.00 88.88 234 ASP A O 1
ATOM 1778 N N . ALA A 1 235 ? 6.627 -0.161 -12.488 1.00 94.06 235 ALA A N 1
ATOM 1779 C CA . ALA A 1 235 ? 6.534 -0.408 -11.059 1.00 94.06 235 ALA A CA 1
ATOM 1780 C C . ALA A 1 235 ? 5.062 -0.506 -10.650 1.00 94.06 235 ALA A C 1
ATOM 1782 O O . ALA A 1 235 ? 4.249 0.315 -11.049 1.00 94.06 235 ALA A O 1
ATOM 1783 N N . CYS A 1 236 ? 4.725 -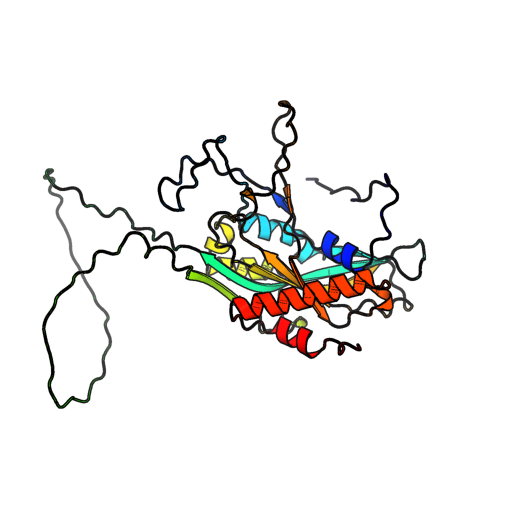1.523 -9.869 1.00 96.06 236 CYS A N 1
ATOM 1784 C CA . CYS A 1 236 ? 3.409 -1.693 -9.266 1.00 96.06 236 CYS A CA 1
ATOM 1785 C C . CYS A 1 236 ? 3.560 -1.537 -7.755 1.00 96.06 236 CYS A C 1
ATOM 1787 O O . CYS A 1 236 ? 4.609 -1.893 -7.200 1.00 96.06 236 CYS A O 1
ATOM 1789 N N . PHE A 1 237 ? 2.517 -1.063 -7.083 1.00 97.69 237 PHE A N 1
ATOM 1790 C CA . PHE A 1 237 ? 2.577 -0.763 -5.653 1.00 97.69 237 PHE A CA 1
ATOM 1791 C C . PHE A 1 237 ? 1.380 -1.342 -4.914 1.00 97.69 237 PHE A C 1
ATOM 1793 O O . PHE A 1 237 ? 0.266 -1.312 -5.420 1.00 97.69 237 PHE A O 1
ATOM 1800 N N . LEU A 1 238 ? 1.622 -1.828 -3.703 1.00 98.00 238 LEU A N 1
ATOM 1801 C CA . LEU A 1 238 ? 0.598 -2.053 -2.690 1.00 98.00 238 LEU A CA 1
ATOM 1802 C C . LEU A 1 238 ? 0.791 -0.987 -1.627 1.00 98.00 238 LEU A C 1
ATOM 1804 O O . LEU A 1 238 ? 1.853 -0.962 -1.006 1.00 98.00 238 LEU A O 1
ATOM 1808 N N . THR A 1 239 ? -0.194 -0.126 -1.412 1.00 98.50 239 THR A N 1
ATOM 1809 C CA . THR A 1 239 ? -0.197 0.832 -0.298 1.00 98.50 239 THR A CA 1
ATOM 1810 C C . THR A 1 239 ? -1.097 0.317 0.814 1.00 98.50 239 THR A C 1
ATOM 1812 O O . THR A 1 239 ? -2.026 -0.445 0.551 1.00 98.50 239 THR A O 1
ATOM 1815 N N . TYR A 1 240 ? -0.802 0.692 2.057 1.00 98.56 240 TYR A N 1
ATOM 1816 C CA . TYR A 1 240 ? -1.584 0.336 3.238 1.00 98.56 240 TYR A CA 1
ATOM 1817 C C . TYR A 1 240 ? -1.937 1.600 4.015 1.00 98.56 240 TYR A C 1
ATOM 1819 O O . TYR A 1 240 ? -1.061 2.428 4.289 1.00 98.56 240 TYR A O 1
ATOM 1827 N N . HIS A 1 241 ? -3.207 1.726 4.387 1.00 98.06 241 HIS A N 1
ATOM 1828 C CA . HIS A 1 241 ? -3.750 2.903 5.061 1.00 98.06 241 HIS A CA 1
ATOM 1829 C C . HIS A 1 241 ? -4.524 2.479 6.311 1.00 98.06 241 HIS A C 1
ATOM 1831 O O . HIS A 1 241 ? -5.277 1.502 6.275 1.00 98.06 241 HIS A O 1
ATOM 1837 N N . SER A 1 242 ? -4.327 3.211 7.410 1.00 96.81 242 SER A N 1
ATOM 1838 C CA . SER A 1 242 ? -5.153 3.062 8.612 1.00 96.81 242 SER A CA 1
ATOM 1839 C C . SER A 1 242 ? -6.544 3.615 8.331 1.00 96.81 242 SER A C 1
ATOM 1841 O O . SER A 1 242 ? -6.676 4.691 7.745 1.00 96.81 242 SER A O 1
ATOM 1843 N N . LEU A 1 243 ? -7.570 2.896 8.775 1.00 96.81 243 LEU A N 1
ATOM 1844 C CA . LEU A 1 243 ? -8.960 3.346 8.692 1.00 96.81 243 LEU A CA 1
ATOM 1845 C C . LEU A 1 243 ? -9.467 3.938 10.010 1.00 96.81 243 LEU A C 1
ATOM 1847 O O . LEU A 1 243 ? -10.556 4.505 10.044 1.00 96.81 243 LEU A O 1
ATOM 1851 N N . SER A 1 244 ? -8.685 3.824 11.086 1.00 94.31 244 SER A N 1
ATOM 1852 C CA . SER A 1 244 ? -9.043 4.352 12.399 1.00 94.31 244 SER A CA 1
ATOM 1853 C C . SER A 1 244 ? -8.445 5.734 12.644 1.00 94.31 244 SER A C 1
ATOM 1855 O O . SER A 1 244 ? -7.275 5.979 12.336 1.00 94.31 244 SER A O 1
ATOM 1857 N N . THR A 1 245 ? -9.228 6.616 13.269 1.00 90.25 245 THR A N 1
ATOM 1858 C CA . THR A 1 245 ? -8.764 7.927 13.761 1.00 90.25 245 THR A CA 1
ATOM 1859 C C . THR A 1 245 ? -8.519 7.958 15.267 1.00 90.25 245 THR A C 1
ATOM 1861 O O . THR A 1 245 ? -8.199 9.012 15.811 1.00 90.25 245 THR A O 1
ATOM 1864 N N . GLN A 1 246 ? -8.584 6.815 15.953 1.00 81.38 246 GLN A N 1
ATOM 1865 C CA . GLN A 1 246 ? -8.429 6.752 17.411 1.00 81.38 246 GLN A CA 1
ATOM 1866 C C . GLN A 1 246 ? -7.037 7.193 17.902 1.00 81.38 246 GLN A C 1
ATOM 1868 O O . GLN A 1 246 ? -6.903 7.673 19.024 1.00 81.38 246 GLN A O 1
ATOM 1873 N N . PHE A 1 247 ? -6.005 7.123 17.052 1.00 67.12 247 PHE A N 1
ATOM 1874 C CA . PHE A 1 247 ? -4.675 7.664 17.365 1.00 67.12 247 PHE A CA 1
ATOM 1875 C C . PHE A 1 247 ? -4.521 9.170 17.090 1.00 67.12 247 PHE A C 1
ATOM 1877 O O . PHE A 1 247 ? -3.584 9.789 17.595 1.00 67.12 247 PHE A O 1
ATOM 1884 N N . ALA A 1 248 ? -5.409 9.783 16.300 1.00 56.88 248 ALA A N 1
ATOM 1885 C CA . ALA A 1 248 ? -5.235 11.161 15.833 1.00 56.88 248 ALA A CA 1
ATOM 1886 C C . ALA A 1 248 ? -5.424 12.215 16.942 1.00 56.88 248 ALA A C 1
ATOM 1888 O O . ALA A 1 248 ? -4.960 13.345 16.797 1.00 56.88 248 ALA A O 1
ATOM 1889 N N . ALA A 1 249 ? -6.033 11.843 18.073 1.00 43.91 249 ALA A N 1
ATOM 1890 C CA . ALA A 1 249 ? -6.298 12.741 19.198 1.00 43.91 249 ALA A CA 1
ATOM 1891 C C . ALA A 1 249 ? -5.031 13.262 19.918 1.00 43.91 249 ALA A C 1
ATOM 1893 O O . ALA A 1 249 ? -5.130 14.164 20.741 1.00 43.91 249 ALA A O 1
ATOM 1894 N N . GLY A 1 250 ? -3.839 12.722 19.624 1.00 39.28 250 GLY A N 1
ATOM 1895 C CA . GLY A 1 250 ? -2.588 13.113 20.292 1.00 39.28 250 GLY A CA 1
ATOM 1896 C C . GLY A 1 250 ? -1.671 14.077 19.528 1.00 39.28 250 GLY A C 1
ATOM 1897 O O . GLY A 1 250 ? -0.663 14.497 20.089 1.00 39.28 250 GLY A O 1
ATOM 1898 N N . ALA A 1 251 ? -1.961 14.408 18.262 1.00 39.75 251 ALA A N 1
ATOM 1899 C CA . ALA A 1 251 ? -1.009 15.101 17.377 1.00 39.75 251 ALA A CA 1
ATOM 1900 C C . ALA A 1 251 ? -1.367 16.563 17.044 1.00 39.75 251 ALA A C 1
ATOM 1902 O O . ALA A 1 251 ? -0.703 17.182 16.210 1.00 39.75 251 ALA A O 1
ATOM 1903 N N . SER A 1 252 ? -2.390 17.145 17.675 1.00 38.28 252 SER A N 1
ATOM 1904 C CA . SER A 1 252 ? -2.716 18.560 17.483 1.00 38.28 252 SER A CA 1
ATOM 1905 C C . SER A 1 252 ? -1.633 19.442 18.106 1.00 38.28 252 SER A C 1
ATOM 1907 O O . SER A 1 252 ? -1.557 19.612 19.321 1.00 38.28 252 SER A O 1
ATOM 1909 N N . SER A 1 253 ? -0.787 20.008 17.249 1.00 38.91 253 SER A N 1
ATOM 1910 C CA . SER A 1 253 ? 0.143 21.079 17.583 1.00 38.91 253 SER A CA 1
ATOM 1911 C C . SER A 1 253 ? -0.601 22.232 18.265 1.00 38.91 253 SER A C 1
ATOM 1913 O O . SER A 1 253 ? -1.509 22.812 17.665 1.00 38.91 253 SER A O 1
ATOM 1915 N N . ASN A 1 254 ? -0.187 22.574 19.486 1.00 30.66 254 ASN A N 1
ATOM 1916 C CA . ASN A 1 254 ? -0.628 23.739 20.258 1.00 30.66 254 ASN A CA 1
ATOM 1917 C C . ASN A 1 254 ? -0.257 25.060 19.552 1.00 30.66 254 ASN A C 1
ATOM 1919 O O . ASN A 1 254 ? 0.681 25.750 19.944 1.00 30.66 254 ASN A O 1
ATOM 1923 N N . GLY A 1 255 ? -0.985 25.404 18.491 1.00 37.84 255 GLY A N 1
ATOM 1924 C CA . GLY A 1 255 ? -0.972 26.720 17.859 1.00 37.84 255 GLY A CA 1
ATOM 1925 C C . GLY A 1 255 ? -2.268 27.471 18.187 1.00 37.84 255 GLY A C 1
ATOM 1926 O O . GLY A 1 255 ? -3.337 26.863 18.099 1.00 37.84 255 GLY A O 1
ATOM 1927 N N . PRO A 1 256 ? -2.232 28.769 18.546 1.00 37.53 256 PRO A N 1
ATOM 1928 C CA . PRO A 1 256 ? -3.446 29.544 18.783 1.00 37.53 256 PRO A CA 1
ATOM 1929 C C . PRO A 1 256 ? -4.253 29.613 17.483 1.00 37.53 256 PRO A C 1
ATOM 1931 O O . PRO A 1 256 ? -3.794 30.184 16.493 1.00 37.53 256 PRO A O 1
ATOM 1934 N N . ARG A 1 257 ? -5.450 29.018 17.461 1.00 42.22 257 ARG A N 1
ATOM 1935 C CA . ARG A 1 257 ? -6.350 29.114 16.307 1.00 42.22 257 ARG A CA 1
ATOM 1936 C C . ARG A 1 257 ? -7.009 30.499 16.315 1.00 42.22 257 ARG A C 1
ATOM 1938 O O . ARG A 1 257 ? -7.696 30.811 17.288 1.00 42.22 257 ARG A O 1
ATOM 1945 N N . PRO A 1 258 ? -6.849 31.336 15.274 1.00 36.50 258 PRO A N 1
ATOM 1946 C CA . PRO A 1 258 ? -7.586 32.587 15.189 1.00 36.50 258 PRO A CA 1
ATOM 1947 C C . PRO A 1 258 ? -9.084 32.280 15.070 1.00 36.50 258 PRO A C 1
ATOM 1949 O O . PRO A 1 258 ? -9.525 31.537 14.192 1.00 36.50 258 PRO A O 1
ATOM 1952 N N . ALA A 1 259 ? -9.869 32.824 15.997 1.00 37.06 259 ALA A N 1
ATOM 1953 C CA . ALA A 1 259 ? -11.320 32.726 16.013 1.00 37.06 259 ALA A CA 1
ATOM 1954 C C . ALA A 1 259 ? -11.907 33.666 14.954 1.00 37.06 259 ALA A C 1
ATOM 1956 O O . ALA A 1 259 ? -12.307 34.776 15.269 1.00 37.06 259 ALA A O 1
ATOM 1957 N N . THR A 1 260 ? -11.897 33.271 13.684 1.00 36.53 260 THR A N 1
ATOM 1958 C CA . THR A 1 260 ? -12.680 33.906 12.610 1.00 36.53 260 THR A CA 1
ATOM 1959 C C . THR A 1 260 ? -12.725 32.976 11.394 1.00 36.53 260 THR A C 1
ATOM 1961 O O . THR A 1 260 ? -11.743 32.312 11.088 1.00 36.53 260 THR A O 1
ATOM 1964 N N . ALA A 1 261 ? -13.865 32.980 10.697 1.00 35.97 261 ALA A N 1
ATOM 1965 C CA . ALA A 1 261 ? -14.174 32.298 9.430 1.00 35.97 261 ALA A CA 1
ATOM 1966 C C . ALA A 1 261 ? -14.729 30.855 9.506 1.00 35.97 261 ALA A C 1
ATOM 1968 O O . ALA A 1 261 ? -14.024 29.850 9.512 1.00 35.97 261 ALA A O 1
ATOM 1969 N N . ALA A 1 262 ? -16.063 30.821 9.533 1.00 36.56 262 ALA A N 1
ATOM 1970 C CA . ALA A 1 262 ? -16.969 29.919 8.823 1.00 36.56 262 ALA A CA 1
ATOM 1971 C C . ALA A 1 262 ? -16.356 28.779 7.971 1.00 36.56 262 ALA A C 1
ATOM 1973 O O . ALA A 1 262 ? -15.633 29.009 7.006 1.00 36.56 262 ALA A O 1
ATOM 1974 N N . THR A 1 263 ? -16.792 27.555 8.284 1.00 44.88 263 THR A N 1
ATOM 1975 C CA . THR A 1 263 ? -17.048 26.457 7.330 1.00 44.88 263 THR A CA 1
ATOM 1976 C C . THR A 1 263 ? -15.893 25.998 6.430 1.00 44.88 263 THR A C 1
ATOM 1978 O O . THR A 1 263 ? -16.120 25.577 5.299 1.00 44.88 263 THR A O 1
ATOM 1981 N N . ALA A 1 264 ? -14.650 26.006 6.909 1.00 48.91 264 ALA A N 1
ATOM 1982 C CA . ALA A 1 264 ? -13.613 25.205 6.263 1.00 48.91 264 ALA A CA 1
ATOM 1983 C C . ALA A 1 264 ? -13.814 23.730 6.652 1.00 48.91 264 ALA A C 1
ATOM 1985 O O . ALA A 1 264 ? -13.489 23.339 7.774 1.00 48.91 264 ALA A O 1
ATOM 1986 N N . THR A 1 265 ? -14.370 22.915 5.750 1.00 63.50 265 THR A N 1
ATOM 1987 C CA . THR A 1 265 ? -14.366 21.451 5.898 1.00 63.50 265 THR A CA 1
ATOM 1988 C C . THR A 1 265 ? -12.918 21.001 6.047 1.00 63.50 265 THR A C 1
ATOM 1990 O O . THR A 1 265 ? -12.129 21.107 5.106 1.00 63.50 265 THR A O 1
ATOM 1993 N N . ALA A 1 266 ? -12.547 20.541 7.239 1.00 82.19 266 ALA A N 1
ATOM 1994 C CA . ALA A 1 266 ? -11.200 20.057 7.487 1.00 82.19 266 ALA A CA 1
ATOM 1995 C C . ALA A 1 266 ? -10.982 18.795 6.644 1.00 82.19 266 ALA A C 1
ATOM 1997 O O . ALA A 1 266 ? -11.742 17.836 6.762 1.00 82.19 266 ALA A O 1
ATOM 1998 N N . MET A 1 267 ? -9.976 18.797 5.770 1.00 88.56 267 MET A N 1
ATOM 1999 C CA . MET A 1 267 ? -9.610 17.609 5.001 1.00 88.56 267 MET A CA 1
ATOM 2000 C C . MET A 1 267 ? -8.613 16.760 5.785 1.00 88.56 267 MET A C 1
ATOM 2002 O O . MET A 1 267 ? -7.636 17.279 6.326 1.00 88.56 267 MET A O 1
ATOM 2006 N N . MET A 1 268 ? -8.850 15.453 5.822 1.00 90.88 268 MET A N 1
ATOM 2007 C CA . MET A 1 268 ? -7.984 14.469 6.453 1.00 90.88 268 MET A CA 1
ATOM 2008 C C . MET A 1 268 ? -7.252 13.662 5.387 1.00 90.88 268 MET A C 1
ATOM 2010 O O . MET A 1 268 ? -7.855 13.159 4.442 1.00 90.88 268 MET A O 1
ATOM 2014 N N . TRP A 1 269 ? -5.941 13.540 5.560 1.00 93.62 269 TRP A N 1
ATOM 2015 C CA . TRP A 1 269 ? -5.073 12.731 4.713 1.00 93.62 269 TRP A CA 1
ATOM 2016 C C . TRP A 1 269 ? -4.906 11.361 5.361 1.00 93.62 269 TRP A C 1
ATOM 2018 O O . TRP A 1 269 ? -4.657 11.287 6.564 1.00 93.62 269 TRP A O 1
ATOM 2028 N N . LEU A 1 270 ? -5.010 10.289 4.578 1.00 95.81 270 LEU A N 1
ATOM 202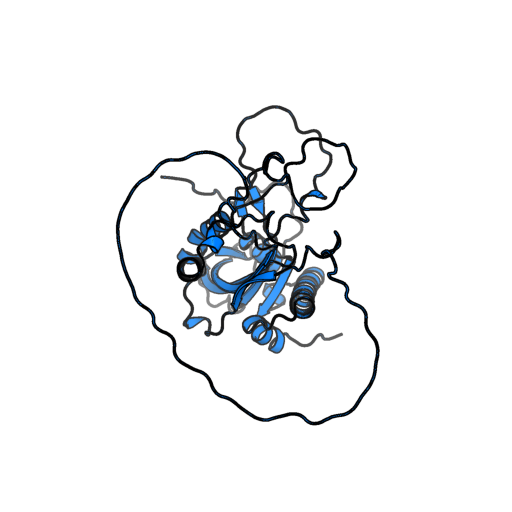9 C CA . LEU A 1 270 ? -4.757 8.925 5.047 1.00 95.81 270 LEU A CA 1
ATOM 2030 C C . LEU A 1 270 ? -3.383 8.470 4.539 1.00 95.81 270 LEU A C 1
ATOM 2032 O O . LEU A 1 270 ? -3.304 7.790 3.511 1.00 95.81 270 LEU A O 1
ATOM 2036 N N . PRO A 1 271 ? -2.276 8.857 5.201 1.00 96.06 271 PRO A N 1
ATOM 2037 C CA . PRO A 1 271 ? -0.942 8.558 4.706 1.00 96.06 271 PRO A CA 1
ATOM 2038 C C . PRO A 1 271 ? -0.707 7.051 4.611 1.00 96.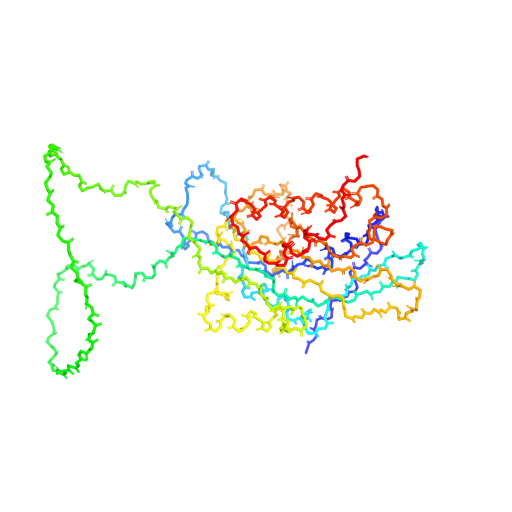06 271 PRO A C 1
ATOM 2040 O O . PRO A 1 271 ? -1.218 6.253 5.400 1.00 96.06 271 PRO A O 1
ATOM 2043 N N . THR A 1 272 ? 0.115 6.672 3.640 1.00 97.69 272 THR A N 1
ATOM 2044 C CA . THR A 1 272 ? 0.586 5.294 3.503 1.00 97.69 272 THR A CA 1
ATOM 2045 C C . THR A 1 272 ? 1.541 4.980 4.655 1.00 97.69 272 THR A C 1
ATOM 2047 O O . THR A 1 272 ? 2.636 5.539 4.705 1.00 97.69 272 THR A O 1
ATOM 2050 N N . PHE A 1 273 ? 1.158 4.092 5.575 1.00 97.19 273 PHE A N 1
ATOM 2051 C CA . PHE A 1 273 ? 2.028 3.702 6.700 1.00 97.19 273 PHE A CA 1
ATOM 2052 C C . PHE A 1 273 ? 2.936 2.510 6.359 1.00 97.19 273 PHE A C 1
ATOM 2054 O O . PHE A 1 273 ? 3.959 2.283 7.004 1.00 97.19 273 PHE A O 1
ATOM 2061 N N . ALA A 1 274 ? 2.562 1.741 5.338 1.00 98.00 274 ALA A N 1
ATOM 2062 C CA . ALA A 1 274 ? 3.277 0.569 4.865 1.00 98.00 274 ALA A CA 1
ATOM 2063 C C . ALA A 1 274 ? 3.079 0.410 3.353 1.00 98.00 274 ALA A C 1
ATOM 2065 O O . ALA A 1 274 ? 2.074 0.854 2.800 1.00 98.00 274 ALA A O 1
ATOM 2066 N N . MET A 1 275 ? 4.040 -0.209 2.665 1.00 97.94 275 MET A N 1
ATOM 2067 C CA . MET A 1 275 ? 3.980 -0.367 1.210 1.00 97.94 275 MET A CA 1
ATOM 2068 C C . MET A 1 275 ? 4.792 -1.570 0.736 1.00 97.94 275 MET A C 1
ATOM 2070 O O . MET A 1 275 ? 5.896 -1.795 1.218 1.00 97.94 275 MET A O 1
ATOM 2074 N N . ALA A 1 276 ? 4.320 -2.286 -0.281 1.00 97.06 276 ALA A N 1
ATOM 2075 C CA . ALA A 1 276 ? 5.147 -3.205 -1.060 1.00 97.06 276 ALA A CA 1
ATOM 2076 C C . ALA A 1 276 ? 5.246 -2.731 -2.513 1.00 97.06 276 ALA A C 1
ATOM 2078 O O . ALA A 1 276 ? 4.357 -2.055 -3.020 1.00 97.06 276 ALA A O 1
ATOM 2079 N N . SER A 1 277 ? 6.328 -3.089 -3.202 1.00 95.62 277 SER A N 1
ATOM 2080 C CA . SER A 1 277 ? 6.504 -2.750 -4.616 1.00 95.62 277 SER A CA 1
ATOM 2081 C C . SER A 1 277 ? 6.940 -3.962 -5.431 1.00 95.62 277 SER A C 1
ATOM 2083 O O . SER A 1 277 ? 7.624 -4.857 -4.931 1.00 95.62 277 SER A O 1
ATOM 2085 N N . TYR A 1 278 ? 6.529 -3.981 -6.693 1.00 94.12 278 TYR A N 1
ATOM 2086 C CA . TYR A 1 278 ? 6.894 -4.977 -7.692 1.00 94.12 278 TYR A CA 1
ATOM 2087 C C . TYR A 1 278 ? 7.443 -4.253 -8.924 1.00 94.12 278 TYR A C 1
ATOM 2089 O O . TYR A 1 278 ? 6.950 -3.190 -9.280 1.00 94.12 278 TYR A O 1
ATOM 2097 N N . LYS A 1 279 ? 8.498 -4.790 -9.556 1.00 92.94 279 LYS A N 1
ATOM 2098 C CA . LYS A 1 279 ? 9.219 -4.150 -10.683 1.00 92.94 279 LYS A CA 1
ATOM 2099 C C . LYS A 1 279 ? 9.774 -2.741 -10.386 1.00 92.94 279 LYS A C 1
ATOM 2101 O O . LYS A 1 279 ? 10.073 -1.988 -11.312 1.00 92.94 279 LYS A O 1
ATOM 2106 N N . LEU A 1 280 ? 9.974 -2.391 -9.113 1.00 91.38 280 LEU A N 1
ATOM 2107 C CA . LEU A 1 280 ? 10.563 -1.111 -8.719 1.00 91.38 280 LEU A CA 1
ATOM 2108 C C . LEU A 1 280 ? 12.029 -1.023 -9.166 1.00 91.38 280 LEU A C 1
ATOM 2110 O O . LEU A 1 280 ? 12.909 -1.682 -8.608 1.00 91.38 280 LEU A O 1
ATOM 2114 N N . LYS A 1 281 ? 12.309 -0.178 -10.157 1.00 89.94 281 LYS A N 1
ATOM 2115 C CA . LYS A 1 281 ? 13.676 0.089 -10.619 1.00 89.94 281 LYS A CA 1
ATOM 2116 C C . LYS A 1 281 ? 14.277 1.243 -9.823 1.00 89.94 281 LYS A C 1
ATOM 2118 O O . LYS A 1 281 ? 13.878 2.394 -9.992 1.00 89.94 281 LYS A O 1
ATOM 2123 N N . ALA A 1 282 ? 15.269 0.939 -8.984 1.00 86.62 282 ALA A N 1
ATOM 2124 C CA . ALA A 1 282 ? 15.868 1.914 -8.072 1.00 86.62 282 ALA A CA 1
ATOM 2125 C C . ALA A 1 282 ? 16.391 3.176 -8.780 1.00 86.62 282 ALA A C 1
ATOM 2127 O O . ALA A 1 282 ? 16.234 4.266 -8.247 1.00 86.62 282 ALA A O 1
ATOM 2128 N N . ALA A 1 283 ? 16.950 3.052 -9.989 1.00 85.38 283 ALA A N 1
ATOM 2129 C CA . ALA A 1 283 ? 17.444 4.195 -10.762 1.00 85.38 283 ALA A CA 1
ATOM 2130 C C . ALA A 1 283 ? 16.351 5.235 -11.077 1.00 85.38 283 ALA A C 1
ATOM 2132 O O . ALA A 1 283 ? 16.618 6.431 -11.025 1.00 85.38 283 ALA A O 1
ATOM 2133 N N . ALA A 1 284 ? 15.127 4.782 -11.364 1.00 86.56 284 ALA A N 1
ATOM 2134 C CA . ALA A 1 284 ? 14.008 5.657 -11.703 1.00 86.56 284 ALA A CA 1
ATOM 2135 C C . ALA A 1 284 ? 13.218 6.105 -10.466 1.00 86.56 284 ALA A C 1
ATOM 2137 O O . ALA A 1 284 ? 12.725 7.226 -10.431 1.00 86.56 284 ALA A O 1
ATOM 2138 N N . TRP A 1 285 ? 13.081 5.249 -9.452 1.00 89.94 285 TRP A N 1
ATOM 2139 C CA . TRP A 1 285 ? 12.143 5.477 -8.347 1.00 89.94 285 TRP A CA 1
ATOM 2140 C C . TRP A 1 285 ? 12.788 6.002 -7.069 1.00 89.94 285 TRP A C 1
ATOM 2142 O O . TRP A 1 285 ? 12.245 6.892 -6.414 1.00 89.94 285 TRP A O 1
ATOM 2152 N N . THR A 1 286 ? 13.951 5.451 -6.735 1.00 89.06 286 THR A N 1
ATOM 2153 C CA . THR A 1 286 ? 14.669 5.677 -5.476 1.00 89.06 286 THR A CA 1
ATOM 2154 C C . THR A 1 286 ? 16.173 5.828 -5.757 1.00 89.06 286 THR A C 1
ATOM 2156 O O . THR A 1 286 ? 16.971 4.938 -5.406 1.00 89.06 286 THR A O 1
ATOM 2159 N N . PRO A 1 287 ? 16.577 6.885 -6.488 1.00 85.69 287 PRO A N 1
ATOM 2160 C CA . PRO A 1 287 ? 17.959 7.052 -6.926 1.00 85.69 287 PRO A CA 1
ATOM 2161 C C . PRO A 1 287 ? 18.912 7.276 -5.745 1.00 85.69 287 PRO A C 1
ATOM 2163 O O . PRO A 1 287 ? 20.044 6.790 -5.782 1.00 85.69 287 PRO A O 1
ATOM 2166 N N . GLY A 1 288 ? 18.455 7.956 -4.689 1.00 87.50 288 GLY A N 1
ATOM 2167 C CA . GLY A 1 288 ? 19.228 8.230 -3.485 1.00 87.50 288 GLY A CA 1
ATOM 2168 C C . GLY A 1 288 ? 19.218 7.087 -2.468 1.00 87.50 288 GLY A C 1
ATOM 2169 O O . GLY A 1 288 ? 18.304 6.266 -2.413 1.00 87.50 288 GLY A O 1
ATOM 2170 N N . TRP A 1 289 ? 20.238 7.061 -1.605 1.00 87.00 289 TRP A N 1
ATOM 2171 C CA . TRP A 1 289 ? 20.302 6.133 -0.468 1.00 87.00 289 TRP A CA 1
ATOM 2172 C C . TRP A 1 289 ? 19.093 6.282 0.468 1.00 87.00 289 TRP A C 1
ATO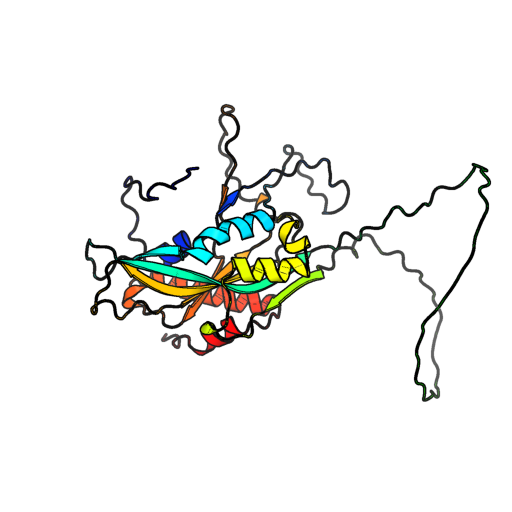M 2174 O O . TRP A 1 289 ? 18.472 5.284 0.833 1.00 87.00 289 TRP A O 1
ATOM 2184 N N . ARG A 1 290 ? 18.725 7.528 0.804 1.00 89.88 290 ARG A N 1
ATOM 2185 C CA . ARG A 1 290 ? 17.562 7.832 1.655 1.00 89.88 290 ARG A CA 1
ATOM 2186 C C . ARG A 1 290 ? 16.267 7.287 1.050 1.00 89.88 290 ARG A C 1
ATOM 2188 O O . ARG A 1 290 ? 15.526 6.598 1.737 1.00 89.88 29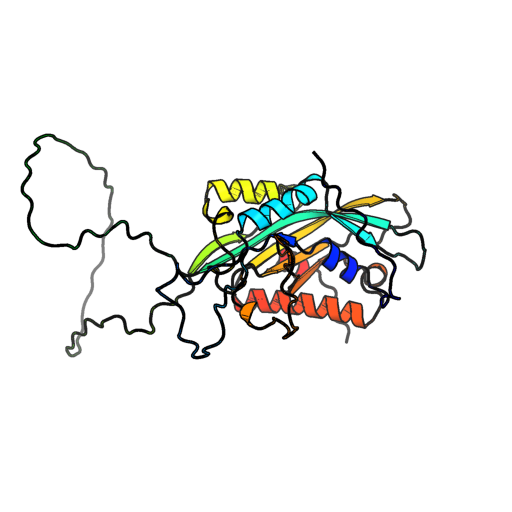0 ARG A O 1
ATOM 2195 N N . ASP A 1 291 ? 16.057 7.488 -0.246 1.00 90.56 291 ASP A N 1
ATOM 2196 C CA . ASP A 1 291 ? 14.868 7.016 -0.965 1.00 90.56 291 ASP A CA 1
ATOM 2197 C C . ASP A 1 291 ? 14.729 5.483 -0.897 1.00 90.56 291 ASP A C 1
ATOM 2199 O O . ASP A 1 291 ? 13.639 4.945 -0.694 1.00 90.56 291 ASP A O 1
ATOM 2203 N N . ARG A 1 292 ? 15.851 4.758 -1.026 1.00 91.62 292 ARG A N 1
ATOM 2204 C CA . ARG A 1 292 ? 15.877 3.289 -0.893 1.00 91.62 292 ARG A CA 1
ATOM 2205 C C . ARG A 1 292 ? 15.570 2.850 0.531 1.00 91.62 292 ARG A C 1
ATOM 2207 O O . ARG A 1 292 ? 14.886 1.846 0.719 1.00 91.62 292 ARG A O 1
ATOM 2214 N N . GLN A 1 293 ? 16.063 3.590 1.521 1.00 92.50 293 GLN A N 1
ATOM 2215 C CA . GLN A 1 293 ? 15.779 3.328 2.927 1.00 92.50 293 GLN A CA 1
ATOM 2216 C C . GLN A 1 293 ? 14.292 3.534 3.243 1.00 92.50 293 GLN A C 1
ATOM 2218 O O . GLN A 1 293 ? 13.712 2.696 3.930 1.00 92.50 293 GLN A O 1
ATOM 2223 N N . VAL A 1 294 ? 13.659 4.572 2.685 1.00 93.12 294 VAL A N 1
ATOM 2224 C CA . VAL A 1 294 ? 12.206 4.800 2.796 1.00 93.12 294 VAL A CA 1
ATOM 2225 C C . VAL A 1 294 ? 11.431 3.620 2.204 1.00 93.12 294 VAL A C 1
ATOM 2227 O O . VAL A 1 294 ? 10.598 3.029 2.890 1.00 93.12 294 VAL A O 1
ATOM 2230 N N . ALA A 1 295 ? 11.757 3.196 0.977 1.00 94.25 295 ALA A N 1
ATOM 2231 C CA . ALA A 1 295 ? 11.116 2.038 0.347 1.00 94.25 295 ALA A CA 1
ATOM 2232 C C . ALA A 1 295 ? 11.276 0.750 1.176 1.00 94.25 295 ALA A C 1
ATOM 2234 O O . ALA A 1 295 ? 10.328 -0.016 1.349 1.00 94.25 295 ALA A O 1
ATOM 2235 N N . ALA A 1 296 ? 12.480 0.515 1.706 1.00 94.31 296 ALA A N 1
ATOM 2236 C CA . ALA A 1 296 ? 12.787 -0.651 2.525 1.00 94.31 296 ALA A CA 1
ATOM 2237 C C . ALA A 1 296 ? 12.067 -0.628 3.883 1.00 94.31 296 ALA A C 1
ATOM 2239 O O . ALA A 1 296 ? 11.643 -1.684 4.353 1.00 94.31 296 ALA A O 1
ATOM 2240 N N . SER A 1 297 ? 11.928 0.551 4.495 1.00 96.25 297 SER A N 1
ATOM 2241 C CA . SER A 1 297 ? 11.212 0.751 5.756 1.00 96.25 297 SER A CA 1
ATOM 2242 C C . SER A 1 297 ? 9.713 0.507 5.585 1.00 96.25 297 SER A C 1
ATOM 2244 O O . SER A 1 297 ? 9.142 -0.271 6.345 1.00 96.25 297 SER A O 1
ATOM 2246 N N . LEU A 1 298 ? 9.096 1.053 4.530 1.00 97.38 298 LEU A N 1
ATOM 2247 C CA . LEU A 1 298 ? 7.683 0.809 4.218 1.00 97.38 298 LEU A CA 1
ATOM 2248 C C . LEU A 1 298 ? 7.395 -0.672 3.920 1.00 97.38 298 LEU A C 1
ATOM 2250 O O . LEU A 1 298 ? 6.365 -1.198 4.343 1.00 97.38 298 LEU A O 1
ATOM 2254 N N . ALA A 1 299 ? 8.319 -1.360 3.243 1.00 96.88 299 ALA A N 1
ATOM 2255 C CA . ALA A 1 299 ? 8.226 -2.798 2.994 1.00 96.88 299 ALA A CA 1
ATOM 2256 C C . ALA A 1 299 ? 8.299 -3.624 4.284 1.00 96.88 299 ALA A C 1
ATOM 2258 O O . ALA A 1 299 ? 7.522 -4.562 4.459 1.00 96.88 299 ALA A O 1
ATOM 2259 N N . GLN A 1 300 ? 9.193 -3.257 5.206 1.00 96.88 300 GLN A N 1
ATOM 2260 C CA . GLN A 1 300 ? 9.276 -3.885 6.527 1.00 96.88 300 GLN A CA 1
ATOM 2261 C C . GLN A 1 300 ? 8.042 -3.599 7.382 1.00 96.88 300 GLN A C 1
ATOM 2263 O O . GLN A 1 300 ? 7.584 -4.496 8.087 1.00 96.88 300 GLN A O 1
ATOM 2268 N N . ALA A 1 301 ? 7.494 -2.384 7.310 1.00 97.94 301 ALA A N 1
ATOM 2269 C CA . ALA A 1 301 ? 6.261 -2.021 7.996 1.00 97.94 301 ALA A CA 1
ATOM 2270 C C . ALA A 1 301 ? 5.085 -2.880 7.507 1.00 97.94 301 ALA A C 1
ATOM 2272 O O . ALA A 1 301 ? 4.337 -3.395 8.332 1.00 97.94 301 ALA A O 1
ATOM 2273 N N . ALA A 1 302 ? 4.983 -3.134 6.195 1.00 97.94 302 ALA A N 1
ATOM 2274 C CA . ALA A 1 302 ? 3.971 -4.034 5.634 1.00 97.94 302 ALA A CA 1
ATOM 2275 C C . ALA A 1 302 ? 4.128 -5.472 6.159 1.00 97.94 302 ALA A C 1
ATOM 2277 O O . ALA A 1 302 ? 3.163 -6.077 6.621 1.00 97.94 302 ALA A O 1
ATOM 2278 N N . ASP A 1 303 ? 5.358 -6.001 6.155 1.00 97.31 303 ASP A N 1
ATOM 2279 C CA . ASP A 1 303 ? 5.640 -7.341 6.686 1.00 97.31 303 ASP A CA 1
ATOM 2280 C C . ASP A 1 303 ? 5.336 -7.434 8.192 1.00 97.31 303 ASP A C 1
ATOM 2282 O O . ASP A 1 303 ? 4.877 -8.467 8.679 1.00 97.31 303 ASP A O 1
ATOM 2286 N N . ALA A 1 304 ? 5.614 -6.369 8.951 1.00 97.38 304 ALA A N 1
ATOM 2287 C CA . ALA A 1 304 ? 5.350 -6.304 10.383 1.00 97.38 304 ALA A CA 1
ATOM 2288 C C . ALA A 1 304 ? 3.863 -6.222 10.708 1.00 97.38 304 ALA A C 1
ATOM 2290 O O . ALA A 1 304 ? 3.407 -6.958 11.583 1.00 97.38 304 ALA A O 1
ATOM 2291 N N . TRP A 1 305 ? 3.128 -5.388 9.978 1.00 96.94 305 TRP A N 1
ATOM 2292 C CA . TRP A 1 305 ? 1.693 -5.206 10.139 1.00 96.94 305 TRP A CA 1
ATOM 2293 C C . TRP A 1 305 ? 0.924 -6.504 9.897 1.00 96.94 305 TRP A C 1
ATOM 2295 O O . TRP A 1 305 ? 0.191 -6.970 10.766 1.00 96.94 305 TRP A O 1
ATOM 2305 N N . LEU A 1 306 ? 1.166 -7.155 8.756 1.00 96.75 306 LEU A N 1
ATOM 2306 C CA . LEU A 1 306 ? 0.477 -8.400 8.408 1.00 96.75 306 LEU A CA 1
ATOM 2307 C C . LEU A 1 306 ? 0.810 -9.540 9.377 1.00 96.75 306 LEU A C 1
ATOM 2309 O O . LEU A 1 306 ? -0.066 -10.325 9.732 1.00 96.75 306 LEU A O 1
ATOM 2313 N N . ARG A 1 307 ? 2.057 -9.614 9.862 1.00 96.31 307 ARG A N 1
ATOM 2314 C CA . ARG A 1 307 ? 2.456 -10.606 10.871 1.00 96.31 307 ARG A CA 1
ATOM 2315 C C . ARG A 1 307 ? 1.782 -10.362 12.220 1.00 96.31 307 ARG A C 1
ATOM 2317 O O . ARG A 1 307 ? 1.402 -11.330 12.871 1.00 96.31 307 ARG A O 1
ATOM 2324 N N . LEU A 1 308 ? 1.656 -9.099 12.636 1.00 94.31 308 LEU A N 1
ATOM 2325 C CA . LEU A 1 308 ? 0.988 -8.718 13.882 1.00 94.31 308 LEU A CA 1
ATOM 2326 C C . LEU A 1 308 ? -0.479 -9.163 13.869 1.00 94.31 308 LEU A C 1
ATOM 2328 O O . LEU A 1 308 ? -0.931 -9.789 14.823 1.00 94.31 308 LEU A O 1
ATOM 2332 N N . LEU A 1 309 ? -1.181 -8.907 12.763 1.00 92.62 309 LEU A N 1
ATOM 2333 C CA . LEU A 1 309 ? -2.591 -9.270 12.589 1.00 92.62 309 LEU A CA 1
ATOM 2334 C C . LEU A 1 309 ? -2.812 -10.733 12.181 1.00 92.62 309 LEU A C 1
ATOM 2336 O O . LEU A 1 309 ? -3.950 -11.189 12.134 1.00 92.62 309 LEU A O 1
ATOM 2340 N N . ARG A 1 310 ? -1.736 -11.472 11.874 1.00 93.62 310 ARG A N 1
ATOM 2341 C CA . ARG A 1 310 ? -1.783 -12.825 11.289 1.00 93.62 310 ARG A CA 1
ATOM 2342 C C . ARG A 1 310 ? -2.635 -12.892 10.010 1.00 93.62 310 ARG A C 1
ATOM 2344 O O . ARG A 1 310 ? -3.267 -13.909 9.742 1.00 93.62 310 ARG A O 1
ATOM 2351 N N . ALA A 1 311 ? -2.638 -11.816 9.225 1.00 92.38 311 ALA A N 1
ATOM 2352 C CA . ALA A 1 311 ? -3.413 -11.710 7.994 1.00 92.38 311 ALA A CA 1
ATOM 2353 C C . ALA A 1 311 ? -2.659 -12.341 6.809 1.00 92.38 311 ALA A C 1
ATOM 2355 O O . ALA A 1 311 ? -1.511 -11.979 6.530 1.00 92.38 311 ALA A O 1
ATOM 2356 N N . ASP A 1 312 ? -3.307 -13.260 6.087 1.00 93.44 312 ASP A N 1
ATOM 2357 C CA . ASP A 1 312 ? -2.769 -13.853 4.857 1.00 93.44 312 ASP A CA 1
ATOM 2358 C C . ASP A 1 312 ? -3.179 -13.010 3.644 1.00 93.44 312 ASP A C 1
ATOM 2360 O O . ASP A 1 312 ? -4.281 -13.143 3.130 1.00 93.44 312 ASP A O 1
ATOM 2364 N N . HIS A 1 313 ? -2.305 -12.104 3.198 1.00 96.56 313 HIS A N 1
ATOM 2365 C CA . HIS A 1 313 ? -2.585 -11.189 2.088 1.00 96.56 313 HIS A CA 1
ATOM 2366 C C . HIS A 1 313 ? -1.943 -11.698 0.775 1.00 96.56 313 HIS A C 1
ATOM 2368 O O . HIS A 1 313 ? -0.716 -11.590 0.626 1.00 96.56 313 HIS A O 1
ATOM 2374 N N . PRO A 1 314 ? -2.724 -12.228 -0.197 1.00 96.56 314 PRO A N 1
ATOM 2375 C CA . PRO A 1 314 ? -2.181 -12.886 -1.393 1.00 96.56 314 PRO A CA 1
ATOM 2376 C C . PRO A 1 314 ? -1.289 -11.985 -2.253 1.00 96.56 314 PRO A C 1
ATOM 2378 O O . PRO A 1 314 ? -0.178 -12.378 -2.625 1.00 96.56 314 PRO A O 1
ATOM 2381 N N . ASP A 1 315 ? -1.715 -10.746 -2.504 1.00 96.94 315 ASP A N 1
ATOM 2382 C CA . ASP A 1 315 ? -0.922 -9.793 -3.281 1.00 96.94 315 ASP A CA 1
ATOM 2383 C C . ASP A 1 315 ? 0.385 -9.435 -2.582 1.00 96.94 315 ASP A C 1
ATOM 2385 O O . ASP A 1 315 ? 1.445 -9.405 -3.212 1.00 96.94 315 ASP A O 1
ATOM 2389 N N . HIS A 1 316 ? 0.363 -9.230 -1.263 1.00 96.81 316 HIS A N 1
ATOM 2390 C CA . HIS A 1 316 ? 1.597 -8.971 -0.526 1.00 96.81 316 HIS A CA 1
ATOM 2391 C C . HIS A 1 316 ? 2.586 -10.115 -0.654 1.00 96.81 316 HIS A C 1
ATOM 2393 O O . HIS A 1 316 ? 3.768 -9.867 -0.881 1.00 96.81 316 HIS A O 1
ATOM 2399 N N . ARG A 1 317 ? 2.117 -11.364 -0.556 1.00 95.06 317 ARG A N 1
ATOM 2400 C CA . ARG A 1 317 ? 2.965 -12.548 -0.747 1.00 95.06 317 ARG A CA 1
ATOM 2401 C C . ARG A 1 317 ? 3.581 -12.565 -2.139 1.00 95.06 317 ARG A C 1
ATOM 2403 O O . ARG A 1 317 ? 4.784 -12.800 -2.259 1.00 95.06 317 ARG A O 1
ATOM 2410 N N . PHE A 1 318 ? 2.799 -12.254 -3.172 1.00 95.19 318 PHE A N 1
ATOM 2411 C CA . PHE A 1 318 ? 3.304 -12.140 -4.540 1.00 95.19 318 PHE A CA 1
ATOM 2412 C C . PHE A 1 318 ? 4.392 -11.063 -4.668 1.00 95.19 318 PHE A C 1
ATOM 2414 O O . PHE A 1 318 ? 5.449 -11.317 -5.253 1.00 95.19 318 PHE A O 1
ATOM 2421 N N . PHE A 1 319 ? 4.163 -9.872 -4.109 1.00 95.19 319 PHE A N 1
ATOM 2422 C CA . PHE A 1 319 ? 5.112 -8.758 -4.164 1.00 95.19 319 PHE A CA 1
ATOM 2423 C C . PHE A 1 319 ? 6.376 -9.070 -3.352 1.00 95.19 319 PHE A C 1
ATOM 2425 O O . PHE A 1 319 ? 7.490 -8.880 -3.840 1.00 95.19 319 PHE A O 1
ATOM 2432 N N . ALA A 1 320 ? 6.218 -9.589 -2.132 1.00 93.50 320 ALA A N 1
ATOM 2433 C CA . ALA A 1 320 ? 7.301 -9.937 -1.218 1.00 93.50 320 ALA A CA 1
ATOM 2434 C C . ALA A 1 320 ? 8.223 -11.019 -1.794 1.00 93.50 320 ALA A C 1
ATOM 2436 O O . ALA A 1 320 ? 9.442 -10.855 -1.753 1.00 93.50 320 ALA A O 1
ATOM 2437 N N . ALA A 1 321 ? 7.660 -12.063 -2.413 1.00 93.12 321 ALA A N 1
ATOM 2438 C CA . ALA A 1 321 ? 8.421 -13.141 -3.049 1.00 93.12 321 ALA A CA 1
ATOM 2439 C C . ALA A 1 321 ? 9.307 -12.669 -4.218 1.00 93.12 321 ALA A C 1
ATOM 2441 O O . ALA A 1 321 ? 10.216 -13.382 -4.636 1.00 93.12 321 ALA A O 1
ATOM 2442 N N . ARG A 1 322 ? 9.047 -11.473 -4.762 1.00 92.69 322 ARG A N 1
ATOM 2443 C CA . ARG A 1 322 ? 9.753 -10.903 -5.919 1.00 92.69 322 ARG A CA 1
ATOM 2444 C C . ARG A 1 322 ? 10.585 -9.669 -5.567 1.00 92.69 322 ARG A C 1
ATOM 2446 O O . ARG A 1 322 ? 11.061 -8.982 -6.473 1.00 92.69 322 ARG A O 1
ATOM 2453 N N . ARG A 1 323 ? 10.771 -9.369 -4.277 1.00 86.81 323 ARG A N 1
ATOM 2454 C CA . ARG A 1 323 ? 11.668 -8.290 -3.841 1.00 86.81 323 ARG A CA 1
ATOM 2455 C C . ARG A 1 323 ? 13.126 -8.680 -4.116 1.00 86.81 323 ARG A C 1
ATOM 2457 O O . ARG A 1 323 ? 13.499 -9.832 -3.893 1.00 86.81 323 ARG A O 1
ATOM 2464 N N . PRO A 1 324 ? 13.975 -7.743 -4.573 1.00 79.31 324 PRO A N 1
ATOM 2465 C CA . PRO A 1 324 ? 15.396 -8.019 -4.723 1.00 79.31 324 PRO A CA 1
ATOM 2466 C C . PRO A 1 324 ? 16.017 -8.355 -3.354 1.00 79.31 324 PRO A C 1
ATOM 2468 O O . PRO A 1 324 ? 15.647 -7.740 -2.348 1.00 79.31 324 PRO A O 1
ATOM 2471 N N . PRO A 1 325 ? 16.968 -9.304 -3.290 1.00 71.31 325 PRO A N 1
ATOM 2472 C CA . PRO A 1 325 ? 17.655 -9.627 -2.046 1.00 71.31 325 PRO A CA 1
ATOM 2473 C C . PRO A 1 325 ? 18.401 -8.397 -1.515 1.00 71.31 325 PRO A C 1
ATOM 2475 O O . PRO A 1 325 ? 19.016 -7.650 -2.282 1.00 71.31 325 PRO A O 1
ATOM 2478 N N . ARG A 1 326 ? 18.367 -8.189 -0.192 1.00 63.97 326 ARG A N 1
ATOM 2479 C CA . ARG A 1 326 ? 19.167 -7.151 0.472 1.00 63.97 326 ARG A CA 1
ATOM 2480 C C . ARG A 1 326 ? 20.644 -7.513 0.313 1.00 63.97 326 ARG A C 1
ATOM 2482 O O . ARG A 1 326 ? 21.116 -8.436 0.969 1.00 63.97 326 ARG A O 1
ATOM 2489 N N . ARG A 1 327 ? 21.364 -6.824 -0.575 1.00 52.72 327 ARG A N 1
ATOM 2490 C CA . ARG A 1 327 ? 22.831 -6.844 -0.568 1.00 52.72 327 ARG A CA 1
ATOM 2491 C C . ARG A 1 327 ? 23.283 -5.926 0.568 1.00 52.72 327 ARG A C 1
ATOM 2493 O O . ARG A 1 327 ? 22.959 -4.740 0.532 1.00 52.72 327 ARG A O 1
ATOM 2500 N N . TRP A 1 328 ? 23.903 -6.522 1.580 1.00 35.47 328 TRP A N 1
ATOM 2501 C CA . TRP A 1 328 ? 24.599 -5.830 2.664 1.00 35.47 328 TRP A CA 1
ATOM 2502 C C . TRP A 1 328 ? 25.972 -5.373 2.178 1.00 35.47 328 TRP A C 1
ATOM 2504 O O . TRP A 1 328 ? 26.527 -6.072 1.296 1.00 35.47 328 TRP A O 1
#

Solvent-accessible surface area (backbone atoms only — not comparable to full-atom values): 20610 Å² total; per-residue (Å²): 135,89,82,81,80,70,83,94,70,79,90,82,66,92,67,77,84,72,44,35,51,55,38,40,54,61,54,69,36,53,59,26,68,37,46,69,47,69,78,84,84,62,92,74,89,78,82,89,71,92,65,101,67,74,92,75,44,51,59,27,36,40,39,36,50,51,50,57,57,35,42,62,30,36,75,72,29,38,68,24,66,31,69,51,93,88,44,88,74,55,37,34,39,25,26,37,40,27,66,40,32,36,38,38,26,22,72,82,78,71,82,70,66,86,75,88,81,75,82,86,90,79,93,78,93,80,83,91,79,92,81,89,84,89,90,87,84,88,93,80,89,89,85,88,85,82,88,85,87,85,79,90,87,79,92,72,91,69,72,82,56,102,79,73,87,75,69,76,34,82,74,46,76,49,70,47,82,74,57,80,92,74,58,61,37,28,39,59,47,51,54,60,50,30,75,80,42,58,56,60,42,65,44,40,15,60,66,29,32,79,83,11,33,39,29,39,32,34,43,67,77,54,52,44,76,82,60,88,86,59,83,62,68,71,41,28,39,37,40,28,28,64,51,30,32,68,73,59,75,77,70,76,74,95,62,91,76,77,92,72,80,83,88,73,74,48,73,43,73,41,59,68,71,19,28,47,52,33,69,70,41,47,80,60,34,26,69,48,73,66,46,44,48,53,56,52,50,24,34,49,38,39,59,49,51,35,58,74,71,68,53,87,53,56,62,56,53,59,30,59,77,63,49,80,78,86,83,127

pLDDT: mean 74.11, std 24.63, range [29.86, 98.56]

Radius of gyration: 26.68 Å; Cα contacts (8 Å, |Δi|>4): 442; chains: 1; bounding box: 83×78×70 Å

Organism: Zea mays (NCBI:txid4577)

Nearest PDB structures (foldseek):
  7u3i-assembly2_B  TM=4.068E-01  e=3.645E+00  Homo sapiens
  7u3e-assembly2_B  TM=4.124E-01  e=5.878E+00  Homo sapiens

Sequence (328 aa):
MAAGFGPRFAAGDAPARRCNLERFLEATTPVVASSSCSSKETANGWGQRQSDDADGSSPFFALGDLWDSFKECSAYGTAVPLALNGCSDGVVQYYVPYLSAIQLYGALRRHIGPSRTGAEESDSDAERETSSSTNTLSAREEASESSTSGSEASGDEGEPGPGSWCQERLLFEFLESEPPYQREPLADKICSLAQRFPELKTLRSCDLSPASWISVAWYPIYRIPTGPTLRDLDACFLTYHSLSTQFAAGASSNGPRPATAATATAMMWLPTFAMASYKLKAAAWTPGWRDRQVAASLAQAADAWLRLLRADHPDHRFFAARRPPRRW

InterPro domains:
  IPR008507 Protein of unknown function DUF789 [PF05623] (19-319)

Mean predicted aligned error: 15.59 Å

Foldseek 3Di:
DDDPPPDPDDPDDPDDPDFLQNLVLVQPWQKFFKDFDQPPPDPDDDDDDPDPDDRQRQIKGFLQRRLVSLPVCQVVFGWRWFDPPVDPDTKTWGKFKFFAKWWWWFAPPPPPPDPPPDDDDDDDDDDDDDDDDDDDDDDDDDDDDDDDDDDDDDDDPDDPPPPNRDPTDTPDIDHDDDDPVPTRTHSVVLVVVCVVVVSSRGDMQARTDQLTKTKIKIFTDDMPPDDPVPVQPRKIKIFMFGSHSNVVSPPDDPDDDPPDDDDDRDMDIGGGQAMFMDSHDCVRGPVDPVSVVVNVNRLVSVVVSCVVVVPDHPVNVVRVVRDDDDDD

Secondary structure (DSSP, 8-state):
-------S----S------HHHHHHHHT--EEE-EE--GGG--S-S-------S----EE-BHHHHHHHTHHHHHH-EEEEE--TT-SSPEEEEEEEEEEEEEEEE-------------------------------------------------------TT-----EEEEEEE--S-GGGPPPHHHHHHHHHHH-THHHH-BTTTB-TT-EEEEEEEEEEEES--TT-TT---EEEEEEE---TTGGG--------S--S----EEE--EEEEEEES--HHHH--SHHHHHHHHHHHHHHHHHHHHHT---HHHHHHHTTSPP---